Protein AF-A0A7S3IDY0-F1 (afdb_monomer_lite)

Radius of gyration: 21.33 Å; chains: 1; bounding box: 50×45×60 Å

Organism: NCBI:txid197538

Foldseek 3Di:
DVVCCVVPVDPDDDPPDDDDDDPPDDPPDPPSHDDDQDDPLCVVVVVVLVVVVVCVVVVVDDDDSVRVVVVSVVLCCQAPVCDDPNFRHDLCPGHDHRVVCVVPVVVPAPAACVCVVVLVVCVVVVHAFEAAELAADVVVCSNQCRHNNPCSLVSHQAYEYNQPPPCQEVHFDWKFWQDPVDSRDGHHIDPALVPDGSHSVIYMYHGHPVNVD

Secondary structure (DSSP, 8-state):
-HHHHHHHSSSS----------TT---SSTT-------SGGGTTHHHHHHHHHHHHHTTSS---HHHHHHHHHHHHHHHH--EETTEE--TTTSTTTHHHHHHSGGGTS---TTHHHHHHHHHHTT---EEE-SS-HHHHHHHHHHHH-TTGGGG-SEEEE---TTHHHHS---EEEEPSS-TTSEEEEE-SGGG----TT--EEE--GGGG-

Sequence (213 aa):
MEEIKQIYGMEEPALTELEWPTLHSFPETPGRNYWTMSTFFDSCKVPQILMGIEMIDKGLVEKSYQDLSLDMRKTVYRQYLHISGGKVLDPKTFGAFFPPVFENPTKFIMPQPELIPILQKLREQGKTLFIATNSHFGYMELIMSTTLGPKWREYFDFVFCFCRKPAFFSESNPMYVVEHTDPMLKGKKLDTFIDLVKDSSITYLEGNAHLFQ

Structure (mmCIF, N/CA/C/O backbone):
data_AF-A0A7S3IDY0-F1
#
_entry.id   AF-A0A7S3IDY0-F1
#
loop_
_atom_site.group_PDB
_atom_site.id
_atom_site.type_symbol
_atom_site.label_atom_id
_atom_site.label_alt_id
_atom_site.label_comp_id
_atom_site.label_asym_id
_atom_site.label_entity_id
_atom_site.label_seq_id
_atom_site.pdbx_PDB_ins_code
_atom_site.Cartn_x
_atom_site.Cartn_y
_atom_site.Cartn_z
_atom_site.occupancy
_atom_site.B_iso_or_equiv
_atom_site.auth_seq_id
_atom_site.auth_comp_id
_atom_site.auth_asym_id
_atom_site.auth_atom_id
_atom_site.pdbx_PDB_model_num
ATOM 1 N N . MET A 1 1 ? 14.181 -26.322 -26.698 1.00 66.88 1 MET A N 1
ATOM 2 C CA . MET A 1 1 ? 14.944 -27.059 -25.666 1.00 66.88 1 MET A CA 1
ATOM 3 C C . MET A 1 1 ? 16.443 -26.860 -25.831 1.00 66.88 1 MET A C 1
ATOM 5 O O . MET A 1 1 ? 17.070 -26.479 -24.855 1.00 66.88 1 MET A O 1
ATOM 9 N N . GLU A 1 2 ? 17.007 -27.005 -27.037 1.00 85.06 2 GLU A N 1
ATOM 10 C CA . GLU A 1 2 ? 18.453 -26.799 -27.259 1.00 85.06 2 GLU A CA 1
ATOM 11 C C . GLU A 1 2 ? 18.941 -25.384 -26.887 1.00 85.06 2 GLU A C 1
ATOM 13 O O . GLU A 1 2 ? 19.912 -25.238 -26.154 1.00 85.06 2 GLU A O 1
ATOM 18 N N . GLU A 1 3 ? 18.212 -24.336 -27.286 1.00 84.25 3 GLU A N 1
ATOM 19 C CA . GLU A 1 3 ? 18.546 -22.938 -26.946 1.00 84.25 3 GLU A CA 1
ATOM 20 C C . GLU A 1 3 ? 18.513 -22.665 -25.431 1.00 84.25 3 GLU A C 1
ATOM 22 O O . GLU A 1 3 ? 19.371 -21.967 -24.897 1.00 84.25 3 GLU A O 1
ATOM 27 N N . ILE A 1 4 ? 17.557 -23.266 -24.711 1.00 81.00 4 ILE A N 1
ATOM 28 C CA . ILE A 1 4 ? 17.463 -23.162 -23.245 1.00 81.00 4 ILE A CA 1
ATOM 29 C C . ILE A 1 4 ? 18.705 -23.793 -22.608 1.00 81.00 4 ILE A C 1
ATOM 31 O O . ILE A 1 4 ? 19.344 -23.175 -21.759 1.00 81.00 4 ILE A O 1
ATOM 35 N N . LYS A 1 5 ? 19.096 -24.986 -23.065 1.00 82.56 5 LYS A N 1
ATOM 36 C CA . LYS A 1 5 ? 20.301 -25.677 -22.595 1.00 82.56 5 LYS A CA 1
ATOM 37 C C . LYS A 1 5 ? 21.576 -24.891 -22.902 1.00 82.56 5 LYS A C 1
ATOM 39 O O . LYS A 1 5 ? 22.477 -24.863 -22.070 1.00 82.56 5 LYS A O 1
ATOM 44 N N . GLN A 1 6 ? 21.640 -24.217 -24.049 1.00 85.75 6 GLN A N 1
ATOM 45 C CA . GLN A 1 6 ? 22.771 -23.367 -24.422 1.00 85.75 6 GLN A CA 1
ATOM 46 C C . GLN A 1 6 ? 22.907 -22.139 -23.508 1.00 85.75 6 GLN A C 1
ATOM 48 O O . GLN A 1 6 ? 24.023 -21.773 -23.147 1.00 85.75 6 GLN A O 1
ATOM 53 N N . ILE A 1 7 ? 21.790 -21.517 -23.121 1.00 82.50 7 ILE A N 1
ATOM 54 C CA . ILE A 1 7 ? 21.780 -20.322 -22.263 1.00 82.50 7 ILE A CA 1
ATOM 55 C C . ILE A 1 7 ? 22.020 -20.682 -20.790 1.00 82.50 7 ILE A C 1
ATOM 57 O O . ILE A 1 7 ? 22.817 -20.032 -20.118 1.00 82.50 7 ILE A O 1
ATOM 61 N N . TYR A 1 8 ? 21.333 -21.707 -20.278 1.00 76.19 8 TYR A N 1
ATOM 62 C CA . TYR A 1 8 ? 21.309 -22.039 -18.847 1.00 76.19 8 TYR A CA 1
ATOM 63 C C . TYR A 1 8 ? 22.258 -23.176 -18.445 1.00 76.19 8 TYR A C 1
ATOM 65 O O . TYR A 1 8 ? 22.425 -23.443 -17.257 1.00 76.19 8 TYR A O 1
ATOM 73 N N . GLY A 1 9 ? 22.862 -23.877 -19.408 1.00 83.06 9 GLY A N 1
ATOM 74 C CA . GLY A 1 9 ? 23.719 -25.041 -19.157 1.00 83.06 9 GLY A CA 1
ATOM 75 C C . GLY A 1 9 ? 22.967 -26.307 -18.723 1.00 83.06 9 GLY A C 1
ATOM 76 O O . GLY A 1 9 ? 23.602 -27.308 -18.399 1.00 83.06 9 GLY A O 1
ATOM 77 N N . MET A 1 10 ? 21.629 -26.288 -18.710 1.00 81.06 10 MET A N 1
ATOM 78 C CA . MET A 1 10 ? 20.772 -27.410 -18.313 1.00 81.06 10 MET A CA 1
ATOM 79 C C . MET A 1 10 ? 19.439 -27.396 -19.072 1.00 81.06 10 MET A C 1
ATOM 81 O O . MET A 1 10 ? 18.975 -26.339 -19.493 1.00 81.06 10 MET A O 1
ATOM 85 N N . GLU A 1 11 ? 18.833 -28.571 -19.263 1.00 77.94 11 GLU A N 1
ATOM 86 C CA . GLU A 1 11 ? 17.596 -28.730 -20.052 1.00 77.94 11 GLU A CA 1
ATOM 87 C C . GLU A 1 11 ? 16.355 -28.191 -19.338 1.00 77.94 11 GLU A C 1
ATOM 89 O O . GLU A 1 11 ? 15.466 -27.639 -19.983 1.00 77.94 11 GLU A O 1
ATOM 94 N N . GLU A 1 12 ? 16.326 -28.299 -18.011 1.00 78.62 12 GLU A N 1
ATOM 95 C CA . GLU A 1 12 ? 15.213 -27.865 -17.168 1.00 78.62 12 GLU A CA 1
ATOM 96 C C . GLU A 1 12 ? 15.743 -26.971 -16.038 1.00 78.62 12 GLU A C 1
ATOM 98 O O . GLU A 1 12 ? 15.952 -27.436 -14.916 1.00 78.62 12 GLU A O 1
ATOM 103 N N . PRO A 1 13 ? 16.028 -25.685 -16.317 1.00 74.31 13 PRO A N 1
ATOM 104 C CA . PRO A 1 13 ? 16.438 -24.756 -15.276 1.00 74.31 13 PRO A CA 1
ATOM 105 C C . PRO A 1 13 ? 15.308 -24.578 -14.260 1.00 74.31 13 PRO A C 1
ATOM 107 O O . PRO A 1 13 ? 14.226 -24.091 -14.586 1.00 74.31 13 PRO A O 1
ATOM 110 N N . ALA A 1 14 ? 15.571 -24.966 -13.014 1.00 69.25 14 ALA A N 1
ATOM 111 C CA . ALA A 1 14 ? 14.640 -24.812 -11.906 1.00 69.25 14 ALA A CA 1
ATOM 112 C C . ALA A 1 14 ? 15.090 -23.669 -10.993 1.00 69.25 14 ALA A C 1
ATOM 114 O O . ALA A 1 14 ? 16.248 -23.605 -10.577 1.00 69.25 14 ALA A O 1
ATOM 115 N N . LEU A 1 15 ? 14.158 -22.784 -10.634 1.00 67.25 15 LEU A N 1
ATOM 116 C CA . LEU A 1 15 ? 14.370 -21.854 -9.530 1.00 67.25 15 LEU A CA 1
ATOM 117 C C . LEU A 1 15 ? 14.273 -22.651 -8.223 1.00 67.25 15 LEU A C 1
ATOM 119 O O . LEU A 1 15 ? 13.177 -22.993 -7.784 1.00 67.25 15 LEU A O 1
ATOM 123 N N . THR A 1 16 ? 15.415 -22.987 -7.629 1.00 65.50 16 THR A N 1
ATOM 124 C CA . THR A 1 16 ? 15.468 -23.826 -6.420 1.00 65.50 16 THR A CA 1
ATOM 125 C C . THR A 1 16 ? 15.212 -23.042 -5.139 1.00 65.50 16 THR A C 1
ATOM 127 O O . THR A 1 16 ? 14.753 -23.617 -4.158 1.00 65.50 16 THR A O 1
ATOM 130 N N . GLU A 1 17 ? 15.476 -21.734 -5.147 1.00 60.75 17 GLU A N 1
ATOM 131 C CA . GLU A 1 17 ? 15.263 -20.845 -4.007 1.00 60.75 17 GLU A CA 1
ATOM 132 C C . GLU A 1 17 ? 14.713 -19.494 -4.475 1.00 60.75 17 GLU A C 1
ATOM 134 O O . GLU A 1 17 ? 15.171 -18.917 -5.464 1.00 60.75 17 GLU A O 1
ATOM 139 N N . LEU A 1 18 ? 13.712 -18.984 -3.754 1.00 58.19 18 LEU A N 1
ATOM 140 C CA . LEU A 1 18 ? 13.209 -17.629 -3.940 1.00 58.19 18 LEU A CA 1
ATOM 141 C C . LEU A 1 18 ? 14.013 -16.687 -3.041 1.00 58.19 18 LEU A C 1
ATOM 143 O O . LEU A 1 18 ? 13.702 -16.532 -1.860 1.00 58.19 18 LEU A O 1
ATOM 147 N N . GLU A 1 19 ? 15.019 -16.021 -3.601 1.00 54.41 19 GLU A N 1
ATOM 148 C CA . GLU A 1 19 ? 15.599 -14.856 -2.939 1.00 54.41 19 GLU A CA 1
ATOM 149 C C . GLU A 1 19 ? 14.632 -13.678 -3.098 1.00 54.41 19 GLU A C 1
ATOM 151 O O . GLU A 1 19 ? 14.380 -13.191 -4.204 1.00 54.41 19 GLU A O 1
ATOM 156 N N . TRP A 1 20 ? 14.048 -13.225 -1.985 1.00 52.50 20 TRP A N 1
ATOM 157 C CA . TRP A 1 20 ? 13.263 -11.997 -1.995 1.00 52.50 20 TRP A CA 1
ATOM 158 C C . TRP A 1 20 ? 14.189 -10.837 -2.362 1.00 52.50 20 TRP A C 1
ATOM 160 O O . TRP A 1 20 ? 15.175 -10.618 -1.654 1.00 52.50 20 TRP A O 1
ATOM 170 N N . PRO A 1 21 ? 13.894 -10.068 -3.425 1.00 48.97 21 PRO A N 1
ATOM 171 C CA . PRO A 1 21 ? 14.714 -8.921 -3.770 1.00 48.97 21 PRO A CA 1
ATOM 172 C C . PRO A 1 21 ? 14.635 -7.917 -2.619 1.00 48.97 21 PRO A C 1
ATOM 174 O O . PRO A 1 21 ? 13.618 -7.248 -2.428 1.00 48.97 21 PRO A O 1
ATOM 177 N N . THR A 1 22 ? 15.692 -7.822 -1.812 1.00 47.16 22 THR A N 1
ATOM 178 C CA . THR A 1 22 ? 15.785 -6.752 -0.822 1.00 47.16 22 THR A CA 1
ATOM 179 C C . THR A 1 22 ? 16.106 -5.453 -1.555 1.00 47.16 22 THR A C 1
ATOM 181 O O . THR A 1 22 ? 16.724 -5.455 -2.624 1.00 47.16 22 THR A O 1
ATOM 184 N N . LEU A 1 23 ? 15.732 -4.314 -0.966 1.00 42.84 23 LEU A N 1
ATOM 185 C CA . LEU A 1 23 ? 16.124 -2.983 -1.452 1.00 42.84 23 LEU A CA 1
ATOM 186 C C . LEU A 1 23 ? 17.641 -2.851 -1.700 1.00 42.84 23 LEU A C 1
ATOM 188 O O . LEU A 1 23 ? 18.057 -1.990 -2.472 1.00 42.84 23 LEU A O 1
ATOM 192 N N . HIS A 1 24 ? 18.447 -3.707 -1.063 1.00 40.25 24 HIS A N 1
ATOM 193 C CA . HIS A 1 24 ? 19.903 -3.643 -1.019 1.00 40.25 24 HIS A CA 1
ATOM 194 C C . HIS A 1 24 ? 20.614 -4.795 -1.746 1.00 40.25 24 HIS A C 1
ATOM 196 O O . HIS A 1 24 ? 21.831 -4.743 -1.885 1.00 40.25 24 HIS A O 1
ATOM 202 N N . SER A 1 25 ? 19.897 -5.812 -2.233 1.00 40.94 25 SER A N 1
ATOM 203 C CA . SER A 1 25 ? 20.501 -7.006 -2.833 1.00 40.94 25 SER A CA 1
ATOM 204 C C . SER A 1 25 ? 20.058 -7.172 -4.282 1.00 40.94 25 SER A C 1
ATOM 206 O O . SER A 1 25 ? 19.132 -7.915 -4.600 1.00 40.94 25 SER A O 1
ATOM 208 N N . PHE A 1 26 ? 20.758 -6.494 -5.184 1.00 43.44 26 PHE A N 1
ATOM 209 C CA . PHE A 1 26 ? 21.151 -7.188 -6.401 1.00 43.44 26 PHE A CA 1
ATOM 210 C C . PHE A 1 26 ? 22.639 -7.448 -6.270 1.00 43.44 26 PHE A C 1
ATOM 212 O O . PHE A 1 26 ? 23.382 -6.480 -6.097 1.00 43.44 26 PHE A O 1
ATOM 219 N N . PRO A 1 27 ? 23.083 -8.707 -6.316 1.00 43.59 27 PRO A N 1
ATOM 220 C CA . PRO A 1 27 ? 24.498 -8.953 -6.455 1.00 43.59 27 PRO A CA 1
ATOM 221 C C . PRO A 1 27 ? 24.958 -8.266 -7.747 1.00 43.59 27 PRO A C 1
ATOM 223 O O . PRO A 1 27 ? 24.404 -8.486 -8.820 1.00 43.59 27 PRO A O 1
ATOM 226 N N . GLU A 1 28 ? 25.989 -7.427 -7.651 1.00 44.75 28 GLU A N 1
ATOM 227 C CA . GLU A 1 28 ? 26.762 -6.978 -8.821 1.00 44.75 28 GLU A CA 1
ATOM 228 C C . GLU A 1 28 ? 27.474 -8.165 -9.502 1.00 44.75 28 GLU A C 1
ATOM 230 O O . GLU A 1 28 ? 28.087 -8.025 -10.556 1.00 44.75 28 GLU A O 1
ATOM 235 N N . THR A 1 29 ? 27.391 -9.350 -8.889 1.00 37.50 29 THR A N 1
ATOM 236 C CA . THR A 1 29 ? 27.995 -10.606 -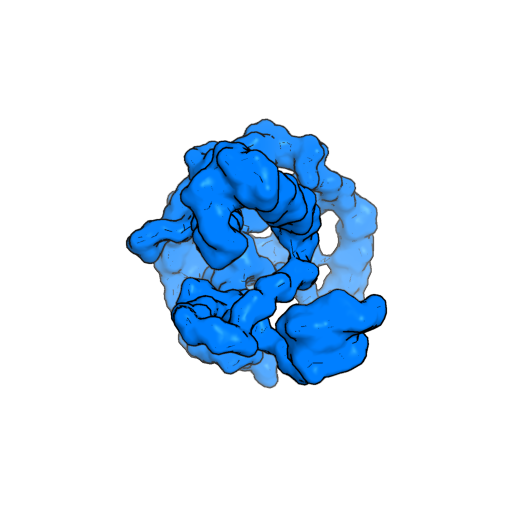9.311 1.00 37.50 29 THR A CA 1
ATOM 237 C C . THR A 1 29 ? 27.118 -11.326 -10.351 1.00 37.50 29 THR A C 1
ATOM 239 O O . THR A 1 29 ? 26.002 -11.742 -10.031 1.00 37.50 29 THR A O 1
ATOM 242 N N . PRO A 1 30 ? 27.609 -11.539 -11.586 1.00 37.56 30 PRO A N 1
ATOM 243 C CA . PRO A 1 30 ? 26.913 -12.320 -12.609 1.00 37.56 30 PRO A CA 1
ATOM 244 C C . PRO A 1 30 ? 26.652 -13.764 -12.147 1.00 37.56 30 PRO A C 1
ATOM 246 O O . PRO A 1 30 ? 27.561 -14.423 -11.649 1.00 37.56 30 PRO A O 1
ATOM 249 N N . GLY A 1 31 ? 25.420 -14.262 -12.320 1.00 43.91 31 GLY A N 1
ATOM 250 C CA . GLY A 1 31 ? 25.035 -15.655 -12.014 1.00 43.91 31 GLY A CA 1
ATOM 251 C C . GLY A 1 31 ? 23.962 -15.831 -10.930 1.00 43.91 31 GLY A C 1
ATOM 252 O O . GLY A 1 31 ? 23.449 -16.932 -10.760 1.00 43.91 31 GLY A O 1
ATOM 253 N N . ARG A 1 32 ? 23.566 -14.751 -10.242 1.00 53.25 32 ARG A N 1
ATOM 254 C CA . ARG A 1 32 ? 22.444 -14.712 -9.278 1.00 53.25 32 ARG A CA 1
ATOM 255 C C . ARG A 1 32 ? 21.411 -13.635 -9.652 1.00 53.25 32 ARG A C 1
ATOM 257 O O . ARG A 1 32 ? 20.883 -12.927 -8.805 1.00 53.25 32 ARG A O 1
ATOM 264 N N . ASN A 1 33 ? 21.161 -13.478 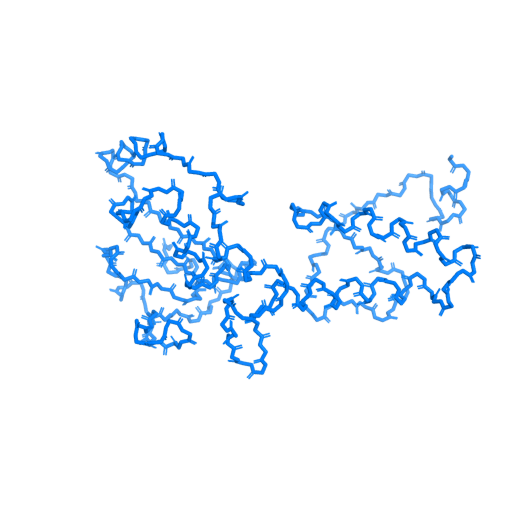-10.953 1.00 63.66 33 ASN A N 1
ATOM 265 C CA . ASN A 1 33 ? 20.496 -12.306 -11.541 1.00 63.66 33 ASN A CA 1
ATOM 266 C C . ASN A 1 33 ? 19.039 -12.570 -11.949 1.00 63.66 33 ASN A C 1
ATOM 268 O O . ASN A 1 33 ? 18.609 -12.145 -13.021 1.00 63.66 33 ASN A O 1
ATOM 272 N N . TYR A 1 34 ? 18.273 -13.284 -11.128 1.00 71.06 34 TYR A N 1
ATOM 273 C CA . TYR A 1 34 ? 16.857 -13.513 -11.408 1.00 71.06 34 TYR A CA 1
ATOM 274 C C . TYR A 1 34 ? 16.004 -12.454 -10.722 1.00 71.06 34 TYR A C 1
ATOM 276 O O . TYR A 1 34 ? 16.092 -12.252 -9.514 1.00 71.06 34 TYR A O 1
ATOM 284 N N . TRP A 1 35 ? 15.147 -11.787 -11.495 1.00 71.94 35 TRP A N 1
ATOM 285 C CA . TRP A 1 35 ? 14.083 -10.963 -10.937 1.00 71.94 35 TRP A CA 1
ATOM 286 C C . TRP A 1 35 ? 12.771 -11.734 -11.013 1.00 71.94 35 TRP A C 1
ATOM 288 O O . TRP A 1 35 ? 12.214 -11.935 -12.091 1.00 71.94 35 TRP A O 1
ATOM 298 N N . THR A 1 36 ? 12.272 -12.166 -9.860 1.00 75.69 36 THR A N 1
ATOM 299 C CA . THR A 1 36 ? 10.961 -12.800 -9.756 1.00 75.69 36 THR A CA 1
ATOM 300 C C . THR A 1 36 ? 9.849 -11.752 -9.756 1.00 75.69 36 THR A C 1
ATOM 302 O O . THR A 1 36 ? 9.898 -10.749 -9.041 1.00 75.69 36 THR A O 1
ATOM 305 N N . MET A 1 37 ? 8.846 -11.977 -10.603 1.00 77.25 37 MET A N 1
ATOM 306 C CA . MET A 1 37 ? 7.674 -11.116 -10.752 1.00 77.25 37 MET A CA 1
ATOM 307 C C . MET A 1 37 ? 6.494 -11.766 -10.038 1.00 77.25 37 MET A C 1
ATOM 309 O O . MET A 1 37 ? 5.748 -12.545 -10.626 1.00 77.25 37 MET A O 1
ATOM 313 N N . SER A 1 38 ? 6.376 -11.483 -8.743 1.00 79.75 38 SER A N 1
ATOM 314 C CA . SER A 1 38 ? 5.491 -12.223 -7.831 1.00 79.75 38 SER A CA 1
ATOM 315 C C . SER A 1 38 ? 4.293 -11.406 -7.343 1.00 79.75 38 SER A C 1
ATOM 317 O O . SER A 1 38 ? 3.464 -11.916 -6.593 1.00 79.75 38 SER A O 1
ATOM 319 N N . THR A 1 39 ? 4.193 -10.129 -7.719 1.00 81.56 39 THR A N 1
ATOM 320 C CA . THR A 1 39 ? 3.128 -9.223 -7.274 1.00 81.56 39 THR A CA 1
ATOM 321 C C . THR A 1 39 ? 2.317 -8.694 -8.451 1.00 81.56 39 THR A C 1
ATOM 323 O O . THR A 1 39 ? 2.800 -8.601 -9.577 1.00 81.56 39 THR A O 1
ATOM 326 N N . PHE A 1 40 ?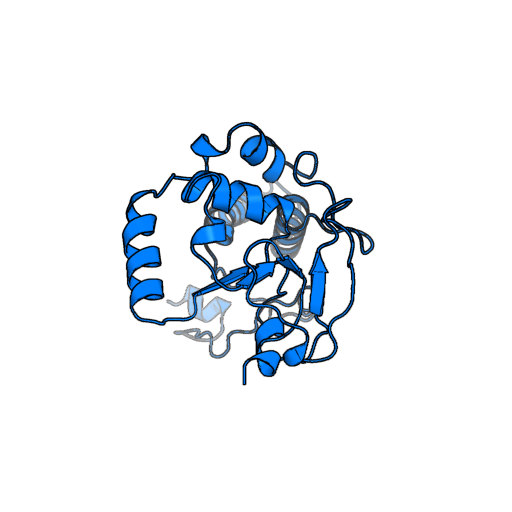 1.083 -8.254 -8.194 1.00 83.62 40 PHE A N 1
ATOM 327 C CA . PHE A 1 40 ? 0.269 -7.609 -9.228 1.00 83.62 40 PHE A CA 1
ATOM 328 C C . PHE A 1 40 ? 0.929 -6.336 -9.792 1.00 83.62 40 PHE A C 1
ATOM 330 O O . PHE A 1 40 ? 0.751 -6.023 -10.967 1.00 83.62 40 PHE A O 1
ATOM 337 N N . PHE A 1 41 ? 1.764 -5.645 -9.003 1.00 79.62 41 PHE A N 1
ATOM 338 C CA . PHE A 1 41 ? 2.551 -4.496 -9.469 1.00 79.62 41 PHE A CA 1
ATOM 339 C C . PHE A 1 41 ? 3.584 -4.869 -10.540 1.00 79.62 41 PHE A C 1
ATOM 341 O O . PHE A 1 41 ? 4.070 -3.987 -11.244 1.00 79.62 41 PHE A O 1
ATOM 348 N N . ASP A 1 42 ? 3.939 -6.150 -10.670 1.00 79.31 42 ASP A N 1
ATOM 349 C CA . ASP A 1 42 ? 4.853 -6.638 -11.703 1.00 79.31 42 ASP A CA 1
ATOM 350 C C . ASP A 1 42 ? 4.153 -6.884 -13.048 1.00 79.31 42 ASP A C 1
ATOM 352 O O . ASP A 1 42 ? 4.820 -6.925 -14.081 1.00 79.31 42 ASP A O 1
ATOM 356 N N . SER A 1 43 ? 2.816 -6.961 -13.072 1.00 84.19 43 SER A N 1
ATOM 357 C CA . SER A 1 43 ? 2.045 -7.235 -14.297 1.00 84.19 43 SER A CA 1
ATOM 358 C C . SER A 1 43 ? 2.297 -6.209 -15.406 1.00 84.19 43 SER A C 1
ATOM 360 O O . SER A 1 43 ? 2.408 -6.573 -16.574 1.00 84.19 43 SER A O 1
ATOM 362 N N . CYS A 1 44 ? 2.466 -4.932 -15.051 1.00 83.56 44 CYS A N 1
ATOM 363 C CA . CYS A 1 44 ? 2.796 -3.877 -16.006 1.00 83.56 44 CYS A CA 1
ATOM 364 C C . CYS A 1 44 ? 4.288 -3.829 -16.371 1.00 83.56 44 CYS A C 1
ATOM 366 O O . CYS A 1 44 ? 4.642 -3.221 -17.380 1.00 83.56 44 CYS A O 1
ATOM 368 N N . LYS A 1 45 ? 5.164 -4.483 -15.595 1.00 84.12 45 LYS A N 1
ATOM 369 C CA . LYS A 1 45 ? 6.614 -4.519 -15.839 1.00 84.12 45 LYS A CA 1
ATOM 370 C C . LYS A 1 45 ? 6.979 -5.523 -16.923 1.00 84.12 45 LYS A C 1
ATOM 372 O O . LYS A 1 45 ? 7.837 -5.211 -17.740 1.00 84.12 45 LYS A O 1
ATOM 377 N N . VAL A 1 46 ? 6.323 -6.690 -16.951 1.00 85.44 46 VAL A N 1
ATOM 378 C CA . VAL A 1 46 ? 6.558 -7.741 -17.961 1.00 85.44 46 VAL A CA 1
ATOM 379 C C . VAL A 1 46 ? 6.557 -7.169 -19.387 1.00 85.44 46 VAL A C 1
ATOM 381 O O . VAL A 1 46 ? 7.588 -7.274 -20.051 1.00 85.44 46 VAL A O 1
ATOM 384 N N . PRO A 1 47 ? 5.481 -6.512 -19.872 1.00 91.06 47 PRO A N 1
ATOM 385 C CA . PRO A 1 47 ? 5.472 -5.984 -21.234 1.00 91.06 47 PRO A CA 1
ATOM 386 C C . PRO A 1 47 ? 6.523 -4.886 -21.442 1.00 91.06 47 PRO A C 1
ATOM 388 O O . PRO A 1 47 ? 7.109 -4.811 -22.516 1.00 91.06 47 PRO A O 1
ATOM 391 N N . GLN A 1 48 ? 6.810 -4.061 -20.429 1.00 90.44 48 GLN A N 1
ATOM 392 C CA . GLN A 1 48 ? 7.837 -3.013 -20.517 1.00 90.44 48 GLN A CA 1
ATOM 393 C C . GLN A 1 48 ? 9.244 -3.592 -20.688 1.00 90.44 48 GLN A C 1
ATOM 395 O O . GLN A 1 48 ? 10.024 -3.079 -21.486 1.00 90.44 48 GLN A O 1
ATOM 400 N N . ILE A 1 49 ? 9.551 -4.683 -19.985 1.00 90.50 49 ILE A N 1
ATOM 401 C CA . ILE A 1 49 ? 10.823 -5.395 -20.117 1.00 90.50 49 ILE A CA 1
ATOM 402 C C . ILE A 1 49 ? 10.931 -6.038 -21.498 1.00 90.50 49 ILE A C 1
ATOM 404 O O . ILE A 1 49 ? 11.958 -5.875 -22.147 1.00 90.50 49 ILE A O 1
ATOM 408 N N . LEU A 1 50 ? 9.876 -6.706 -21.975 1.00 93.19 50 LEU A N 1
ATOM 409 C CA . LEU A 1 50 ? 9.874 -7.322 -23.305 1.00 93.19 50 LEU A CA 1
ATOM 410 C C . LEU A 1 50 ? 10.088 -6.283 -24.415 1.00 93.19 50 LEU A C 1
ATOM 412 O O . LEU A 1 50 ? 10.934 -6.484 -25.281 1.00 93.19 50 LEU A O 1
ATOM 416 N N . MET A 1 51 ? 9.394 -5.141 -24.345 1.00 95.56 51 MET A N 1
ATOM 417 C CA . MET A 1 51 ? 9.611 -4.030 -25.279 1.00 95.56 51 MET A CA 1
ATOM 418 C C . MET A 1 51 ? 11.037 -3.474 -25.179 1.00 95.56 51 MET A C 1
ATOM 420 O O . MET A 1 51 ? 11.658 -3.189 -26.197 1.00 95.56 51 MET A O 1
ATOM 424 N N . GLY A 1 52 ? 11.577 -3.334 -23.965 1.00 95.50 52 GLY A N 1
ATOM 425 C CA . GLY A 1 52 ? 12.947 -2.868 -23.758 1.00 95.50 52 GLY A CA 1
ATOM 426 C C . GLY A 1 52 ? 13.993 -3.805 -24.367 1.00 95.50 52 GLY A C 1
ATOM 427 O O . GLY A 1 52 ? 14.927 -3.325 -25.003 1.00 95.50 52 GLY A O 1
ATOM 428 N N . ILE A 1 53 ? 13.815 -5.122 -24.220 1.00 95.62 53 ILE A N 1
ATOM 429 C CA . ILE A 1 53 ? 14.666 -6.142 -24.853 1.00 95.62 53 ILE A CA 1
ATOM 430 C C . ILE A 1 53 ? 14.602 -5.999 -26.374 1.00 95.62 53 ILE A C 1
ATOM 432 O O . ILE A 1 53 ? 15.637 -5.872 -27.017 1.00 95.62 53 ILE A O 1
ATOM 436 N N . GLU A 1 54 ? 13.398 -5.908 -26.943 1.00 97.88 54 GLU A N 1
ATOM 437 C CA . GLU A 1 54 ? 13.221 -5.751 -28.389 1.00 97.88 54 GLU A CA 1
ATOM 438 C C . GLU A 1 54 ? 13.888 -4.471 -28.926 1.00 97.88 54 GLU A C 1
ATOM 440 O O . GLU A 1 54 ? 14.486 -4.478 -30.003 1.00 97.88 54 GLU A O 1
ATOM 445 N N . MET A 1 55 ? 13.816 -3.365 -28.179 1.00 98.00 55 MET A N 1
ATOM 446 C CA . MET A 1 55 ? 14.480 -2.110 -28.544 1.00 98.00 55 MET A CA 1
ATOM 447 C C . MET A 1 55 ? 16.009 -2.224 -28.508 1.00 98.00 55 MET A C 1
ATOM 449 O O . MET A 1 55 ? 16.670 -1.654 -29.377 1.00 98.00 55 MET A O 1
ATOM 453 N N . ILE A 1 56 ? 16.562 -2.948 -27.532 1.00 97.81 56 ILE A N 1
ATOM 454 C CA . ILE A 1 56 ? 18.003 -3.218 -27.432 1.00 97.81 56 ILE A CA 1
ATOM 455 C C . ILE A 1 56 ? 18.455 -4.085 -28.610 1.00 97.81 56 ILE A C 1
ATOM 457 O O . ILE A 1 56 ? 19.387 -3.713 -29.319 1.00 97.81 56 ILE A O 1
ATOM 461 N N . ASP A 1 57 ? 17.748 -5.182 -28.882 1.00 97.44 57 ASP A N 1
ATOM 462 C CA . ASP A 1 57 ? 18.099 -6.135 -29.943 1.00 97.44 57 ASP A CA 1
ATOM 463 C C . ASP A 1 57 ? 18.047 -5.498 -31.337 1.00 97.44 57 ASP A C 1
ATOM 465 O O . ASP A 1 57 ? 18.849 -5.815 -32.215 1.00 97.44 57 ASP A O 1
ATOM 469 N N . LYS A 1 58 ? 17.126 -4.549 -31.541 1.00 98.06 58 LYS A N 1
ATOM 470 C CA . LYS A 1 58 ? 17.017 -3.760 -32.777 1.00 98.06 58 LYS A CA 1
ATOM 471 C C . LYS A 1 58 ? 18.020 -2.605 -32.867 1.00 98.06 58 LYS A C 1
ATOM 473 O O . LYS A 1 58 ? 17.989 -1.867 -33.850 1.00 98.06 58 LYS A O 1
ATOM 478 N N . GLY A 1 59 ? 18.868 -2.401 -31.857 1.00 97.25 59 GLY A N 1
ATOM 479 C CA . GLY A 1 59 ? 19.812 -1.283 -31.802 1.00 97.25 59 GLY A CA 1
ATOM 480 C C . GLY A 1 59 ? 19.140 0.091 -31.701 1.00 97.25 59 GLY A C 1
ATOM 481 O O . GLY A 1 59 ? 19.755 1.101 -32.029 1.00 97.25 59 GLY A O 1
ATOM 482 N N . LEU A 1 60 ? 17.874 0.148 -31.268 1.00 97.88 60 LEU A N 1
ATOM 483 C CA . LEU A 1 60 ? 17.142 1.405 -31.067 1.00 97.88 60 LEU A CA 1
ATOM 484 C C . LEU A 1 60 ? 17.568 2.114 -29.777 1.00 97.88 60 LEU A C 1
ATOM 486 O O . LEU A 1 60 ? 17.346 3.315 -29.627 1.00 97.88 60 LEU A O 1
ATOM 490 N N . VAL A 1 61 ? 18.151 1.367 -28.836 1.00 96.50 61 VAL A N 1
ATOM 491 C CA . VAL A 1 61 ? 18.685 1.873 -27.571 1.00 96.50 61 VAL A CA 1
ATOM 492 C C . VAL A 1 61 ? 20.024 1.201 -27.293 1.00 96.50 61 VAL A C 1
ATOM 494 O O . VAL A 1 61 ? 20.117 -0.022 -27.269 1.00 96.50 61 VAL A O 1
ATOM 497 N N . GLU A 1 62 ? 21.051 2.001 -27.020 1.00 96.56 62 GLU A N 1
ATOM 498 C CA . GLU A 1 62 ? 22.382 1.518 -26.647 1.00 96.56 62 GLU A CA 1
ATOM 499 C C . GLU A 1 62 ? 22.445 1.232 -25.136 1.00 96.56 62 GLU A C 1
ATOM 501 O O . GLU A 1 62 ? 22.912 2.049 -24.341 1.00 96.56 62 GLU A O 1
ATOM 506 N N . LYS A 1 63 ? 21.883 0.090 -24.721 1.00 94.31 63 LYS A N 1
ATOM 507 C CA . LYS A 1 63 ? 21.867 -0.391 -23.329 1.00 94.31 63 LYS A CA 1
ATOM 508 C C . LYS A 1 63 ? 22.021 -1.902 -23.269 1.00 94.31 63 LYS A C 1
ATOM 510 O O . LYS A 1 63 ? 21.572 -2.606 -24.165 1.00 94.31 63 LYS A O 1
ATOM 515 N N . SER A 1 64 ? 22.593 -2.409 -22.181 1.00 92.75 64 SER A N 1
ATOM 516 C CA . SER A 1 64 ? 22.555 -3.841 -21.878 1.00 92.75 64 SER A CA 1
ATOM 517 C C . SER A 1 64 ? 21.215 -4.249 -21.248 1.00 92.75 64 SER A C 1
ATOM 519 O O . SER A 1 64 ? 20.475 -3.419 -20.708 1.00 92.75 64 SER A O 1
ATOM 521 N N . TYR A 1 65 ? 20.914 -5.552 -21.220 1.00 89.12 65 TYR A N 1
ATOM 522 C CA . TYR A 1 65 ? 19.770 -6.065 -20.452 1.00 89.12 65 TYR A CA 1
ATOM 523 C C . TYR A 1 65 ? 19.902 -5.777 -18.945 1.00 89.12 65 TYR A C 1
ATOM 525 O O . TYR A 1 65 ? 18.898 -5.589 -18.252 1.00 89.12 65 TYR A O 1
ATOM 533 N N . GLN A 1 66 ? 21.135 -5.690 -18.430 1.00 84.62 66 GLN A N 1
ATOM 534 C CA . GLN A 1 66 ? 21.383 -5.307 -17.043 1.00 84.62 66 GLN A CA 1
ATOM 535 C C . GLN A 1 66 ? 20.992 -3.844 -16.798 1.00 84.62 66 GLN A C 1
ATOM 537 O O . GLN A 1 66 ? 20.291 -3.570 -15.822 1.00 84.62 66 GLN A O 1
ATOM 542 N N . ASP A 1 67 ? 21.344 -2.927 -17.702 1.00 89.25 67 ASP A N 1
ATOM 543 C CA . ASP A 1 67 ? 20.932 -1.519 -17.615 1.00 89.25 67 ASP A CA 1
ATOM 544 C C . ASP A 1 67 ? 19.408 -1.380 -17.638 1.00 89.25 67 ASP A C 1
ATOM 546 O O . ASP A 1 67 ? 18.836 -0.680 -16.799 1.00 89.25 67 ASP A O 1
ATOM 550 N N . LEU A 1 68 ? 18.735 -2.114 -18.534 1.00 89.06 68 LEU A N 1
ATOM 551 C CA . LEU A 1 68 ? 17.272 -2.165 -18.585 1.00 89.06 68 LEU A CA 1
ATOM 552 C C . LEU A 1 68 ? 16.679 -2.615 -17.243 1.00 89.06 68 LEU A C 1
ATOM 554 O O . LEU A 1 68 ? 15.760 -1.977 -16.725 1.00 89.06 68 LEU A O 1
ATOM 558 N N . SER A 1 69 ? 17.219 -3.680 -16.642 1.00 83.00 69 SER A N 1
ATOM 559 C CA . SER A 1 69 ? 16.749 -4.175 -15.343 1.00 83.00 69 SER A CA 1
ATOM 560 C C . SER A 1 69 ? 16.902 -3.131 -14.221 1.00 83.00 69 SER A C 1
ATOM 562 O O . SER A 1 69 ? 16.006 -2.969 -13.384 1.00 83.00 69 SER A O 1
ATOM 564 N N . LEU A 1 70 ? 18.005 -2.373 -14.224 1.00 82.44 70 LEU A N 1
ATOM 565 C CA . LEU A 1 70 ? 18.278 -1.318 -13.246 1.00 82.44 70 LEU A CA 1
ATOM 566 C C . LEU A 1 70 ? 17.350 -0.116 -13.439 1.00 82.44 70 LEU A C 1
ATOM 568 O O . LEU A 1 70 ? 16.858 0.448 -12.458 1.00 82.44 70 LEU A O 1
ATOM 572 N N . ASP A 1 71 ? 17.070 0.263 -14.681 1.00 87.06 71 ASP A N 1
ATOM 573 C CA . ASP A 1 71 ? 16.162 1.365 -14.995 1.00 87.06 71 ASP A CA 1
ATOM 574 C C . ASP A 1 71 ? 14.711 1.030 -14.660 1.00 87.06 71 ASP A C 1
ATOM 576 O O . ASP A 1 71 ? 14.002 1.849 -14.064 1.00 87.06 71 ASP A O 1
ATOM 580 N N . MET A 1 72 ? 14.284 -0.201 -14.940 1.00 85.25 72 MET A N 1
ATOM 581 C CA . MET A 1 72 ? 12.983 -0.713 -14.519 1.00 85.25 72 MET A CA 1
ATOM 582 C C . MET A 1 72 ? 12.825 -0.657 -13.001 1.00 85.25 72 MET A C 1
ATOM 584 O O . MET A 1 72 ? 11.816 -0.166 -12.490 1.00 85.25 72 MET A O 1
ATOM 588 N N . ARG A 1 73 ? 13.854 -1.068 -12.254 1.00 78.00 73 ARG A N 1
ATOM 589 C CA . ARG A 1 73 ? 13.868 -0.963 -10.793 1.00 78.00 73 ARG A CA 1
ATOM 590 C C . ARG A 1 73 ? 13.726 0.485 -10.321 1.00 78.00 73 ARG A C 1
ATOM 592 O O . ARG A 1 73 ? 12.856 0.779 -9.502 1.00 78.00 73 ARG A O 1
ATOM 599 N N . LYS A 1 74 ? 14.553 1.398 -10.843 1.00 80.62 74 LYS A N 1
ATOM 600 C CA . LYS A 1 74 ? 14.501 2.830 -10.497 1.00 80.62 74 LYS A CA 1
ATOM 601 C C . LYS A 1 74 ? 13.123 3.425 -10.775 1.00 80.62 74 LYS A C 1
ATOM 603 O O . LYS A 1 74 ? 12.623 4.202 -9.965 1.00 80.62 74 LYS A O 1
ATOM 608 N N . THR A 1 75 ? 12.508 3.045 -11.891 1.00 82.31 75 THR A N 1
ATOM 609 C CA . THR A 1 75 ? 11.183 3.524 -12.297 1.00 82.31 75 THR A CA 1
ATOM 610 C C . THR A 1 75 ? 10.122 3.100 -11.291 1.00 82.31 75 THR A C 1
ATOM 612 O O . THR A 1 75 ? 9.383 3.941 -10.789 1.00 82.31 75 THR A O 1
ATOM 615 N N . VAL A 1 76 ? 10.098 1.821 -10.913 1.00 77.56 76 VAL A N 1
ATOM 616 C CA . VAL A 1 76 ? 9.167 1.303 -9.902 1.00 77.56 76 VAL A CA 1
ATOM 617 C C . VAL A 1 76 ? 9.348 2.029 -8.570 1.00 77.56 76 VAL A C 1
ATOM 619 O O . VAL A 1 76 ? 8.366 2.489 -7.990 1.00 77.56 76 VAL A O 1
ATOM 622 N N . TYR A 1 77 ? 10.588 2.211 -8.108 1.00 75.38 77 TYR A N 1
ATOM 623 C CA . TYR A 1 77 ? 10.842 2.936 -6.861 1.00 75.38 77 TYR A CA 1
ATOM 624 C C . TYR A 1 77 ? 10.353 4.383 -6.912 1.00 75.38 77 TYR A C 1
ATOM 626 O O . TYR A 1 77 ? 9.680 4.827 -5.988 1.00 75.38 77 TYR A O 1
ATOM 634 N N . ARG A 1 78 ? 10.610 5.101 -8.009 1.00 77.00 78 ARG A N 1
ATOM 635 C CA . ARG A 1 78 ? 10.165 6.493 -8.173 1.00 77.00 78 ARG A CA 1
ATOM 636 C C . ARG A 1 78 ? 8.648 6.655 -8.251 1.00 77.00 78 ARG A C 1
ATOM 638 O O . ARG A 1 78 ? 8.165 7.760 -8.039 1.00 77.00 78 ARG A O 1
ATOM 645 N N . GLN A 1 79 ? 7.912 5.595 -8.578 1.00 77.31 79 GLN A N 1
ATOM 646 C CA . GLN A 1 79 ? 6.456 5.646 -8.712 1.00 77.31 79 GLN A CA 1
ATOM 647 C C . GLN A 1 79 ? 5.731 5.171 -7.451 1.00 77.31 79 GLN A C 1
ATOM 649 O O . GLN A 1 79 ? 4.745 5.781 -7.053 1.00 77.31 79 GLN A O 1
ATOM 654 N N . TYR A 1 80 ? 6.219 4.107 -6.807 1.00 77.31 80 TYR A N 1
ATOM 655 C CA . TYR A 1 80 ? 5.500 3.437 -5.718 1.00 77.31 80 TYR A CA 1
ATOM 656 C C . TYR A 1 80 ? 6.105 3.684 -4.331 1.00 77.31 80 TYR A C 1
ATOM 658 O O . TYR A 1 80 ? 5.378 3.676 -3.333 1.00 77.31 80 TYR A O 1
ATOM 666 N N . LEU A 1 81 ? 7.416 3.937 -4.245 1.00 79.00 81 LEU A N 1
ATOM 667 C CA . LEU A 1 81 ? 8.095 4.206 -2.980 1.00 79.00 81 LEU A CA 1
ATOM 668 C C . LEU A 1 81 ? 8.156 5.718 -2.744 1.00 79.00 81 LEU A C 1
ATOM 670 O O . LEU A 1 81 ? 9.168 6.369 -2.986 1.00 79.00 81 LEU A O 1
ATOM 674 N N . HIS A 1 82 ? 7.052 6.272 -2.245 1.00 79.88 82 HIS A N 1
ATOM 675 C CA . HIS A 1 82 ? 6.917 7.678 -1.848 1.00 79.88 82 HIS A CA 1
ATOM 676 C C . HIS A 1 82 ? 7.658 7.984 -0.536 1.00 79.88 82 HIS A C 1
ATOM 678 O O . HIS A 1 82 ? 7.127 8.617 0.368 1.00 79.88 82 HIS A O 1
ATOM 684 N N . ILE A 1 83 ? 8.895 7.503 -0.410 1.00 77.81 83 ILE A N 1
ATOM 685 C CA . ILE A 1 83 ? 9.763 7.690 0.750 1.00 77.81 83 ILE A CA 1
ATOM 686 C C . ILE A 1 83 ? 11.140 8.090 0.233 1.00 77.81 83 ILE A C 1
ATOM 688 O O . ILE A 1 83 ? 11.730 7.390 -0.588 1.00 77.81 83 ILE A O 1
ATOM 692 N N . SER A 1 84 ? 11.661 9.214 0.713 1.00 75.00 84 SER A N 1
ATOM 693 C CA . SER A 1 84 ? 12.981 9.715 0.339 1.00 75.00 84 SER A CA 1
ATOM 694 C C . SER A 1 84 ? 13.633 10.438 1.510 1.00 75.00 84 SER A C 1
ATOM 696 O O . SER A 1 84 ? 12.980 11.200 2.220 1.00 75.00 84 SER A O 1
ATOM 698 N N . GLY A 1 85 ? 14.926 10.186 1.738 1.00 71.50 85 GLY A N 1
ATOM 699 C CA . GLY A 1 85 ? 15.698 10.868 2.785 1.00 71.50 85 GLY A CA 1
ATOM 700 C C . GLY A 1 85 ? 15.122 10.713 4.198 1.00 71.50 85 GLY A C 1
ATOM 701 O O . GLY A 1 85 ? 15.174 11.656 4.981 1.00 71.50 85 GLY A O 1
ATOM 702 N N . GLY A 1 86 ? 14.517 9.560 4.510 1.00 71.44 86 GLY A N 1
ATOM 703 C CA . GLY A 1 86 ? 13.881 9.304 5.809 1.00 71.44 86 GLY A CA 1
ATOM 704 C C . GLY A 1 86 ? 12.537 10.010 6.017 1.00 71.44 86 GLY A C 1
ATOM 705 O O . GLY A 1 86 ? 12.012 9.987 7.126 1.00 71.44 86 GLY A O 1
ATOM 706 N N . LYS A 1 87 ? 11.971 10.621 4.970 1.00 75.50 87 LYS A N 1
ATOM 707 C CA . LYS A 1 87 ? 10.648 11.247 4.992 1.00 75.50 87 LYS A CA 1
ATOM 708 C C . LYS A 1 87 ? 9.714 10.538 4.034 1.00 75.50 87 LYS A C 1
ATOM 710 O O . LYS A 1 87 ? 10.114 10.139 2.940 1.00 75.50 87 LYS A O 1
ATOM 715 N N . VAL A 1 88 ? 8.459 10.427 4.434 1.00 78.94 88 VAL A N 1
ATOM 716 C CA . VAL A 1 88 ? 7.383 10.036 3.532 1.00 78.94 88 VAL A CA 1
ATOM 717 C C . VAL A 1 88 ? 6.983 11.286 2.739 1.00 78.94 88 VAL A C 1
ATOM 719 O O . VAL A 1 88 ? 6.918 12.384 3.290 1.00 78.94 88 VAL A O 1
ATOM 722 N N . LEU A 1 89 ? 6.800 11.149 1.433 1.00 85.00 89 LEU A N 1
ATOM 723 C CA . LEU A 1 89 ? 6.430 12.225 0.514 1.00 85.00 89 LEU A CA 1
ATOM 724 C C . LEU A 1 89 ? 4.916 12.199 0.300 1.00 85.00 89 LEU A C 1
ATOM 726 O O . LEU A 1 89 ? 4.334 11.118 0.248 1.00 85.00 89 LEU A O 1
ATOM 730 N N . ASP A 1 90 ? 4.272 13.364 0.182 1.00 86.44 90 ASP A N 1
ATOM 731 C CA . ASP A 1 90 ? 2.813 13.430 0.033 1.00 86.44 90 ASP A CA 1
ATOM 732 C C . ASP A 1 90 ? 2.367 12.691 -1.245 1.00 86.44 90 ASP A C 1
ATOM 734 O O . ASP A 1 90 ? 2.694 13.130 -2.354 1.00 86.44 90 ASP A O 1
ATOM 738 N N . PRO A 1 91 ? 1.599 11.591 -1.129 1.00 88.25 91 PRO A N 1
ATOM 739 C CA . PRO A 1 91 ? 1.180 10.815 -2.287 1.00 88.25 91 PRO A CA 1
ATOM 740 C C . PRO A 1 91 ? 0.280 11.613 -3.244 1.00 88.25 91 PRO A C 1
ATOM 742 O O . PRO A 1 91 ? 0.226 11.297 -4.426 1.00 88.25 91 PRO A O 1
ATOM 745 N N . LYS A 1 92 ? -0.374 12.694 -2.801 1.00 90.06 92 LYS A N 1
ATOM 746 C CA . LYS A 1 92 ? -1.165 13.549 -3.702 1.00 90.06 92 LYS A CA 1
ATOM 747 C C . LYS A 1 92 ? -0.313 14.280 -4.740 1.00 90.06 92 LYS A C 1
ATOM 749 O O . LYS A 1 92 ? -0.843 14.709 -5.759 1.00 90.06 92 LYS A O 1
ATOM 754 N N . THR A 1 93 ? 0.987 14.433 -4.487 1.00 89.69 93 THR A N 1
ATOM 755 C CA . THR A 1 93 ? 1.920 15.160 -5.366 1.00 89.69 93 THR A CA 1
ATOM 756 C C . THR A 1 93 ? 3.121 14.320 -5.804 1.00 89.69 93 THR A C 1
ATOM 758 O O . THR A 1 93 ? 3.898 14.750 -6.656 1.00 89.69 93 THR A O 1
ATOM 761 N N . PHE A 1 94 ? 3.288 13.115 -5.252 1.00 87.69 94 PHE A N 1
ATOM 762 C CA . PHE A 1 94 ? 4.443 12.268 -5.516 1.00 87.69 94 PHE A CA 1
ATOM 763 C C . PHE A 1 94 ? 4.239 11.311 -6.696 1.00 87.69 94 PHE A C 1
ATOM 765 O O . PHE A 1 94 ? 3.379 10.429 -6.673 1.00 87.69 94 PHE A O 1
ATOM 772 N N . GLY A 1 95 ? 5.132 11.404 -7.682 1.00 87.19 95 GLY A N 1
ATOM 773 C CA . GLY A 1 95 ? 5.164 10.493 -8.825 1.00 87.19 95 GLY A CA 1
ATOM 774 C C . GLY A 1 95 ? 3.972 10.677 -9.767 1.00 87.19 95 GLY A C 1
ATOM 775 O O . GLY A 1 95 ? 3.267 11.679 -9.725 1.00 87.19 95 GLY A O 1
ATOM 776 N N . ALA A 1 96 ? 3.764 9.707 -10.652 1.00 89.06 96 ALA A N 1
ATOM 777 C CA . ALA A 1 96 ? 2.652 9.677 -11.603 1.00 89.06 96 ALA A CA 1
ATOM 778 C C . ALA A 1 96 ? 1.573 8.649 -11.222 1.00 89.06 96 ALA A C 1
ATOM 780 O O . ALA A 1 96 ? 0.488 8.662 -11.795 1.00 89.06 96 ALA A O 1
ATOM 781 N N . PHE A 1 97 ? 1.863 7.756 -10.269 1.00 90.12 97 PHE A N 1
ATOM 782 C CA . PHE A 1 97 ? 0.919 6.736 -9.818 1.00 90.12 97 PHE A CA 1
ATOM 783 C C . PHE A 1 97 ? -0.125 7.290 -8.841 1.00 90.12 97 PHE A C 1
ATOM 785 O O . PHE A 1 97 ? -1.320 7.172 -9.089 1.00 90.12 97 PHE A O 1
ATOM 792 N N . PHE A 1 98 ? 0.307 7.887 -7.728 1.00 92.88 98 PHE A N 1
ATOM 793 C CA . PHE A 1 98 ? -0.606 8.261 -6.647 1.00 92.88 98 PHE A CA 1
ATOM 794 C C . PHE A 1 98 ? -1.522 9.458 -6.968 1.00 92.88 98 PHE A C 1
ATOM 796 O O . PHE A 1 98 ? -2.717 9.330 -6.698 1.00 92.88 98 PHE A O 1
ATOM 803 N N . PRO A 1 99 ? -1.057 10.575 -7.570 1.00 94.62 99 PRO A N 1
ATOM 804 C CA . PRO A 1 99 ? -1.901 11.752 -7.791 1.00 94.62 99 PRO A CA 1
ATOM 805 C C . PRO A 1 99 ? -3.240 11.465 -8.495 1.00 94.62 99 PRO A C 1
ATOM 807 O O . PRO A 1 99 ? -4.273 11.829 -7.930 1.00 94.62 99 PRO A O 1
ATOM 810 N N . PRO A 1 100 ? -3.293 10.744 -9.638 1.00 95.81 100 PRO A N 1
ATOM 811 C CA . PRO A 1 100 ? -4.572 10.451 -10.287 1.00 95.81 100 PRO A CA 1
ATOM 812 C C . PRO A 1 100 ? -5.476 9.535 -9.448 1.00 95.81 100 PRO A C 1
ATOM 814 O O . PRO A 1 100 ? -6.699 9.641 -9.539 1.00 95.81 100 PRO A O 1
ATOM 817 N N . VAL A 1 101 ? -4.905 8.655 -8.614 1.00 95.69 101 VAL A N 1
ATOM 818 C CA . VAL A 1 101 ? -5.683 7.796 -7.704 1.00 95.69 101 VAL A CA 1
ATOM 819 C C . VAL A 1 101 ? -6.338 8.630 -6.603 1.00 95.69 101 VAL A C 1
ATOM 821 O O . VAL A 1 101 ? -7.487 8.378 -6.259 1.00 95.69 101 VAL A O 1
ATOM 824 N N . PHE A 1 102 ? -5.649 9.643 -6.076 1.00 95.69 102 PHE A N 1
ATOM 825 C CA . PHE A 1 102 ? -6.232 10.573 -5.104 1.00 95.69 102 PHE A CA 1
ATOM 826 C C . PHE A 1 102 ? -7.261 11.521 -5.728 1.00 95.69 102 PHE A C 1
ATOM 828 O O . PHE A 1 102 ? -8.230 11.876 -5.062 1.00 95.69 102 PHE A O 1
ATOM 835 N N . GLU A 1 103 ? -7.063 11.928 -6.983 1.00 97.56 103 GLU A N 1
ATOM 836 C CA . GLU A 1 103 ? -7.983 12.813 -7.704 1.00 97.56 103 GLU A CA 1
ATOM 837 C C . GLU A 1 103 ? -9.311 12.120 -8.045 1.00 97.56 103 GLU A C 1
ATOM 839 O O . GLU A 1 103 ? -10.379 12.710 -7.888 1.00 97.56 103 GLU A O 1
ATOM 844 N N . ASN A 1 104 ? -9.263 10.858 -8.487 1.00 97.31 104 ASN A N 1
ATOM 845 C CA . ASN A 1 104 ? -10.454 10.088 -8.844 1.00 97.31 104 ASN A CA 1
ATOM 846 C C . ASN A 1 104 ? -10.352 8.634 -8.345 1.00 97.31 104 ASN A C 1
ATOM 848 O O . ASN A 1 104 ? -10.091 7.721 -9.135 1.00 97.31 104 ASN A O 1
ATOM 852 N N . PRO A 1 105 ? -10.557 8.389 -7.039 1.00 97.31 105 PRO A N 1
ATOM 853 C CA . PRO A 1 105 ? -10.313 7.080 -6.441 1.00 97.31 105 PRO A CA 1
ATOM 854 C C . PRO A 1 105 ? -11.218 5.983 -6.996 1.00 97.31 105 PRO A C 1
ATOM 856 O O . PRO A 1 105 ? -10.740 4.880 -7.244 1.00 97.31 105 PRO A O 1
ATOM 859 N N . THR A 1 106 ? -12.490 6.271 -7.280 1.00 97.06 106 THR A N 1
ATOM 860 C CA . THR A 1 106 ? -13.451 5.274 -7.790 1.00 97.06 106 THR A CA 1
ATOM 861 C C . THR A 1 106 ? -13.152 4.807 -9.215 1.00 97.06 106 THR A C 1
ATOM 863 O O . THR A 1 106 ? -13.659 3.771 -9.638 1.00 97.06 106 THR A O 1
ATOM 866 N N . LYS A 1 107 ? -12.287 5.516 -9.953 1.00 97.69 107 LYS A N 1
ATOM 867 C CA . LYS A 1 107 ? -11.750 5.042 -11.237 1.00 97.69 107 LYS A CA 1
ATOM 868 C C . LYS A 1 107 ? -10.787 3.861 -11.072 1.00 97.69 107 LYS A C 1
ATOM 870 O O . LYS A 1 107 ? -10.662 3.055 -11.990 1.00 97.69 107 LYS A O 1
ATOM 875 N N . PHE A 1 108 ? -10.090 3.775 -9.938 1.00 96.31 108 PHE A N 1
ATOM 876 C CA . PHE A 1 108 ? -9.019 2.797 -9.701 1.00 96.31 108 PHE A CA 1
ATOM 877 C C . PHE A 1 108 ? -9.338 1.806 -8.579 1.00 96.31 108 PHE A C 1
ATOM 879 O O . PHE A 1 108 ? -8.757 0.725 -8.529 1.00 96.31 108 PHE A O 1
ATOM 886 N N . ILE A 1 109 ? -10.242 2.173 -7.675 1.00 97.38 109 ILE A N 1
ATOM 887 C CA . ILE A 1 109 ? -10.615 1.414 -6.488 1.00 97.38 109 ILE A CA 1
ATOM 888 C C . ILE A 1 109 ? -12.092 1.074 -6.615 1.00 97.38 109 ILE A C 1
ATOM 890 O O . ILE A 1 109 ? -12.939 1.963 -6.680 1.00 97.38 109 ILE A O 1
ATOM 894 N N . MET A 1 110 ? -12.394 -0.220 -6.643 1.00 96.94 110 MET A N 1
ATOM 895 C CA . MET A 1 110 ? -13.764 -0.716 -6.686 1.00 96.94 110 MET A CA 1
ATOM 896 C C . MET A 1 110 ? -14.367 -0.684 -5.274 1.00 96.94 110 MET A C 1
ATOM 898 O O . MET A 1 110 ? -13.821 -1.348 -4.386 1.00 96.94 110 MET A O 1
ATOM 902 N N . PRO A 1 111 ? -15.469 0.055 -5.042 1.00 97.56 111 PRO A N 1
ATOM 903 C CA . PRO A 1 111 ? -16.213 -0.038 -3.791 1.00 97.56 111 PRO A CA 1
ATOM 904 C C . PRO A 1 111 ? -16.717 -1.467 -3.572 1.00 97.56 111 PRO A C 1
ATOM 906 O O . PRO A 1 111 ? -17.171 -2.100 -4.522 1.00 97.56 111 PRO A O 1
ATOM 909 N N . GLN A 1 112 ? -16.656 -1.952 -2.332 1.00 97.69 112 GLN A N 1
ATOM 910 C CA . GLN A 1 112 ? -17.101 -3.297 -1.946 1.00 97.69 112 GLN A CA 1
ATOM 911 C C . GLN A 1 112 ? -17.987 -3.249 -0.686 1.00 97.69 112 GLN A C 1
ATOM 913 O O . GLN A 1 112 ? -17.618 -3.785 0.368 1.00 97.69 112 GLN A O 1
ATOM 918 N N . PRO A 1 113 ? -19.154 -2.571 -0.737 1.00 96.44 113 PRO A N 1
ATOM 919 C CA . PRO A 1 113 ? -20.069 -2.486 0.403 1.00 96.44 113 PRO A CA 1
ATOM 920 C C . PRO A 1 113 ? -20.587 -3.857 0.873 1.00 96.44 113 PRO A C 1
ATOM 922 O O . PRO A 1 113 ? -20.964 -4.010 2.033 1.00 96.44 113 PRO A O 1
ATOM 925 N N . GLU A 1 114 ? -20.572 -4.875 0.014 1.00 97.38 114 GLU A N 1
ATOM 926 C CA . GLU A 1 114 ? -20.961 -6.253 0.321 1.00 97.38 114 GLU A CA 1
ATOM 927 C C . GLU A 1 114 ? -20.060 -6.942 1.358 1.00 97.38 114 GLU A C 1
ATOM 929 O O . GLU A 1 114 ? -20.486 -7.908 1.992 1.00 97.38 114 GLU A O 1
ATOM 934 N N . LEU A 1 115 ? -18.843 -6.434 1.588 1.00 97.44 115 LEU A N 1
ATOM 935 C CA . LEU A 1 115 ? -17.951 -6.947 2.631 1.00 97.44 115 LEU A CA 1
ATOM 936 C C . LEU A 1 115 ? -18.387 -6.527 4.039 1.00 97.44 115 LEU A C 1
ATOM 938 O O . LEU A 1 115 ? -18.085 -7.225 5.006 1.00 97.44 115 LEU A O 1
ATOM 942 N N . ILE A 1 116 ? -19.117 -5.416 4.172 1.00 97.88 116 ILE A N 1
ATOM 943 C CA . ILE A 1 116 ? -19.553 -4.866 5.463 1.00 97.88 116 ILE A CA 1
ATOM 944 C C . ILE A 1 116 ? -20.306 -5.903 6.317 1.00 97.88 116 ILE A C 1
ATOM 946 O O . ILE A 1 116 ? -19.863 -6.153 7.442 1.00 97.88 116 ILE A O 1
ATOM 950 N N . PRO A 1 117 ? -21.379 -6.566 5.832 1.00 98.00 117 PRO A N 1
ATOM 951 C CA . PRO A 1 117 ? -22.094 -7.561 6.634 1.00 98.00 117 PRO A CA 1
ATOM 952 C C . PRO A 1 117 ? -21.223 -8.768 7.017 1.00 98.00 117 PRO A C 1
ATOM 954 O O . PRO A 1 117 ? -21.423 -9.362 8.075 1.00 98.00 117 PRO A O 1
ATOM 957 N N . ILE A 1 118 ? -20.232 -9.127 6.193 1.00 98.12 118 ILE A N 1
ATOM 958 C CA . ILE A 1 118 ? -19.297 -10.221 6.493 1.00 98.12 118 ILE A CA 1
ATOM 959 C C . ILE A 1 118 ? -18.390 -9.827 7.663 1.00 98.12 118 ILE A C 1
ATOM 961 O O . ILE A 1 118 ? -18.242 -10.595 8.614 1.00 98.12 118 ILE A O 1
ATOM 965 N N . LEU A 1 119 ? -17.819 -8.619 7.620 1.00 97.88 119 LEU A N 1
ATOM 966 C CA . LEU A 1 119 ? -16.969 -8.090 8.687 1.00 97.88 119 LEU A CA 1
ATOM 967 C C . LEU A 1 119 ? -17.751 -7.953 10.000 1.00 97.88 119 LEU A C 1
ATOM 969 O O . LEU A 1 119 ? -17.275 -8.392 11.044 1.00 97.88 119 LEU A O 1
ATOM 973 N N . GLN A 1 120 ? -18.977 -7.425 9.949 1.00 97.12 120 GLN A N 1
ATOM 974 C CA . GLN A 1 120 ? -19.855 -7.315 11.120 1.00 97.12 120 GLN 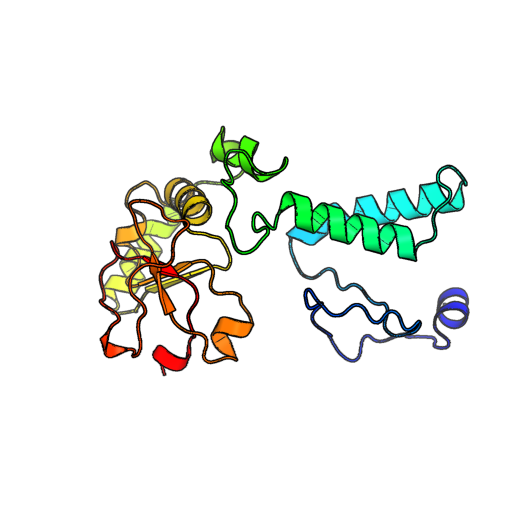A CA 1
ATOM 975 C C . GLN A 1 120 ? -20.140 -8.682 11.747 1.00 97.12 120 GLN A C 1
ATOM 977 O O . GLN A 1 120 ? -19.916 -8.863 12.942 1.00 97.12 120 GLN A O 1
ATOM 982 N N . LYS A 1 121 ? -20.519 -9.677 10.935 1.00 98.12 121 LYS A N 1
ATOM 983 C CA . LYS A 1 121 ? -20.770 -11.043 11.410 1.00 98.12 121 LYS A CA 1
ATOM 984 C C . LYS A 1 121 ? -19.543 -11.668 12.075 1.00 98.12 121 LYS A C 1
ATOM 986 O O . LYS A 1 121 ? -19.672 -12.342 13.094 1.00 98.12 121 LYS A O 1
ATOM 991 N N . LEU A 1 122 ? -18.347 -11.457 11.524 1.00 98.06 122 LEU A N 1
ATOM 992 C CA . LEU A 1 122 ? -17.109 -11.943 12.142 1.00 98.06 122 LEU A CA 1
ATOM 993 C C . LEU A 1 122 ? -16.888 -11.312 13.526 1.00 98.06 122 LEU A C 1
ATOM 995 O O . LEU A 1 122 ? -16.538 -12.023 14.470 1.00 98.06 122 LEU A O 1
ATOM 999 N N . ARG A 1 123 ? -17.147 -10.007 13.673 1.00 94.81 123 ARG A N 1
ATOM 1000 C CA . ARG A 1 123 ? -17.054 -9.320 14.971 1.00 94.81 123 ARG A CA 1
ATOM 1001 C C . ARG A 1 123 ? -18.094 -9.818 15.971 1.00 94.81 123 ARG A C 1
ATOM 1003 O O . ARG A 1 123 ? -17.746 -10.071 17.120 1.00 94.81 123 ARG A O 1
ATOM 1010 N N . GLU A 1 124 ? -19.341 -10.003 15.542 1.00 96.38 124 GLU A N 1
ATOM 1011 C CA . GLU A 1 124 ? -20.421 -10.565 16.370 1.00 96.38 124 GLU A CA 1
ATOM 1012 C C . GLU A 1 124 ? -20.079 -11.971 16.884 1.00 96.38 124 GLU A C 1
ATOM 1014 O O . GLU A 1 124 ? -20.434 -12.336 18.001 1.00 96.38 124 GLU A O 1
ATOM 1019 N N . GLN A 1 125 ? -19.317 -12.744 16.106 1.00 97.94 125 GLN A N 1
ATOM 1020 C CA . GLN A 1 125 ? -18.783 -14.051 16.500 1.00 97.94 125 GLN A CA 1
ATOM 1021 C C . GLN A 1 125 ? -17.547 -13.971 17.417 1.00 97.94 125 GLN A C 1
ATOM 1023 O O . GLN A 1 125 ? -16.896 -14.988 17.666 1.00 97.94 125 GLN A O 1
ATOM 1028 N N . GLY A 1 126 ? -17.187 -12.780 17.897 1.00 95.62 126 GLY A N 1
ATOM 1029 C CA . GLY A 1 126 ? -16.052 -12.559 18.788 1.00 95.62 126 GLY A CA 1
ATOM 1030 C C . GLY A 1 126 ? -14.687 -12.665 18.106 1.00 95.62 126 GLY A C 1
ATOM 1031 O O . GLY A 1 126 ? -13.683 -12.842 18.796 1.00 95.62 126 GLY A O 1
ATOM 1032 N N . LYS A 1 127 ? -14.610 -12.591 16.768 1.00 95.75 127 LYS A N 1
ATOM 1033 C CA . LYS A 1 127 ? -13.320 -12.562 16.062 1.00 95.75 127 LYS A CA 1
ATOM 1034 C C . LYS A 1 127 ? -12.675 -11.188 16.196 1.00 95.75 127 LYS A C 1
ATOM 1036 O O . LYS A 1 127 ? -13.335 -10.171 15.996 1.00 95.75 127 LYS A O 1
ATOM 1041 N N . THR A 1 128 ? -11.372 -11.183 16.469 1.00 91.88 128 THR A N 1
ATOM 1042 C CA . THR A 1 128 ? -10.558 -9.968 16.405 1.00 91.88 128 THR A CA 1
ATOM 1043 C C . THR A 1 128 ? -10.193 -9.679 14.956 1.00 91.88 128 THR A C 1
ATOM 1045 O O . THR A 1 128 ? -9.550 -10.508 14.310 1.00 91.88 128 THR A O 1
ATOM 1048 N N . LEU A 1 129 ? -10.592 -8.518 14.443 1.00 94.38 129 LEU A N 1
ATOM 1049 C CA . LEU A 1 129 ? -10.304 -8.100 13.071 1.00 94.38 129 LEU A CA 1
ATOM 1050 C C . LEU A 1 129 ? -9.263 -6.988 13.055 1.00 94.38 129 LEU A C 1
ATOM 1052 O O . LEU A 1 129 ? -9.330 -6.056 13.850 1.00 94.38 129 LEU A O 1
ATOM 1056 N N . PHE A 1 130 ? -8.316 -7.044 12.125 1.00 93.44 130 PHE A N 1
ATOM 1057 C CA . PHE A 1 130 ? -7.296 -6.010 11.995 1.00 93.44 130 PHE A CA 1
ATOM 1058 C C . PHE A 1 130 ? -6.885 -5.784 10.543 1.00 93.44 130 PHE A C 1
ATOM 1060 O O . PHE A 1 130 ? -7.067 -6.647 9.684 1.00 93.44 130 PHE A O 1
ATOM 1067 N N . ILE A 1 131 ? -6.290 -4.621 10.287 1.00 94.19 131 ILE A N 1
ATOM 1068 C CA . ILE A 1 131 ? -5.605 -4.301 9.031 1.00 94.19 131 ILE A CA 1
ATOM 1069 C C . ILE A 1 131 ? -4.111 -4.240 9.301 1.00 94.19 131 ILE A C 1
ATOM 1071 O O . ILE A 1 131 ? -3.702 -3.558 10.228 1.00 94.19 131 ILE A O 1
ATOM 1075 N N . ALA A 1 132 ? -3.296 -4.888 8.468 1.00 93.38 132 ALA A N 1
ATOM 1076 C CA . ALA A 1 132 ? -1.842 -4.732 8.483 1.00 93.38 132 ALA A CA 1
ATOM 1077 C C . ALA A 1 132 ? -1.310 -4.516 7.059 1.00 93.38 132 ALA A C 1
ATOM 1079 O O . ALA A 1 132 ? -1.172 -5.465 6.274 1.00 93.38 132 ALA A O 1
ATOM 1080 N N . THR A 1 133 ? -1.020 -3.262 6.703 1.00 94.06 133 THR A N 1
ATOM 1081 C CA . THR A 1 133 ? -0.615 -2.862 5.345 1.00 94.06 133 THR A CA 1
ATOM 1082 C C . THR A 1 133 ? 0.805 -2.293 5.280 1.00 94.06 133 THR A C 1
ATOM 1084 O O . THR A 1 133 ? 1.280 -1.653 6.211 1.00 94.06 133 THR A O 1
ATOM 1087 N N . ASN A 1 134 ? 1.493 -2.505 4.150 1.00 92.12 134 ASN A N 1
ATOM 1088 C CA . ASN A 1 134 ? 2.764 -1.826 3.858 1.00 92.12 134 ASN A CA 1
ATOM 1089 C C . ASN A 1 134 ? 2.548 -0.383 3.369 1.00 92.12 134 ASN A C 1
ATOM 1091 O O . ASN A 1 134 ? 3.500 0.392 3.329 1.00 92.12 134 ASN A O 1
ATOM 1095 N N . SER A 1 135 ? 1.319 -0.020 2.995 1.00 91.25 135 SER A N 1
ATOM 1096 C CA . SER A 1 135 ? 0.958 1.343 2.607 1.00 91.25 135 SER A CA 1
ATOM 1097 C C . SER A 1 135 ? 1.049 2.299 3.791 1.00 91.25 135 SER A C 1
ATOM 1099 O O . SER A 1 135 ? 0.766 1.916 4.925 1.00 91.25 135 SER A O 1
ATOM 1101 N N . HIS A 1 136 ? 1.400 3.555 3.521 1.00 89.62 136 HIS A N 1
ATOM 1102 C CA . HIS A 1 136 ? 1.358 4.608 4.529 1.00 89.62 136 HIS A CA 1
ATOM 1103 C C . HIS A 1 136 ? -0.082 5.051 4.829 1.00 89.62 136 HIS A C 1
ATOM 1105 O O . HIS A 1 136 ? -0.988 4.801 4.026 1.00 89.62 136 HIS A O 1
ATOM 1111 N N . PHE A 1 137 ? -0.276 5.742 5.958 1.00 89.75 137 PHE A N 1
ATOM 1112 C CA . PHE A 1 137 ? -1.587 6.156 6.469 1.00 89.75 137 PHE A CA 1
ATOM 1113 C C . PHE A 1 137 ? -2.478 6.801 5.400 1.00 89.75 137 PHE A C 1
ATOM 1115 O O . PHE A 1 137 ? -3.551 6.283 5.115 1.00 89.75 137 PHE A O 1
ATOM 1122 N N . GLY A 1 138 ? -2.023 7.875 4.744 1.00 89.25 138 GLY A N 1
ATOM 1123 C CA . GLY A 1 138 ? -2.867 8.634 3.812 1.00 89.25 138 GLY A CA 1
ATOM 1124 C C . GLY A 1 138 ? -3.375 7.822 2.615 1.00 89.25 138 GLY A C 1
ATOM 1125 O O . GLY A 1 138 ? -4.504 8.016 2.171 1.00 89.25 138 GLY A O 1
ATOM 1126 N N . TYR A 1 139 ? -2.575 6.881 2.105 1.00 91.88 139 TYR A N 1
ATOM 1127 C CA . TYR A 1 139 ? -3.010 6.009 1.011 1.00 91.88 139 TYR A CA 1
ATOM 1128 C C . TYR A 1 139 ? -3.932 4.887 1.499 1.00 91.88 139 TYR A C 1
ATOM 1130 O O . TYR A 1 139 ? -4.917 4.573 0.836 1.00 91.88 139 TYR A O 1
ATOM 1138 N N . MET A 1 140 ? -3.666 4.325 2.682 1.00 93.81 140 MET A N 1
ATOM 1139 C CA . MET A 1 140 ? -4.577 3.376 3.326 1.00 93.8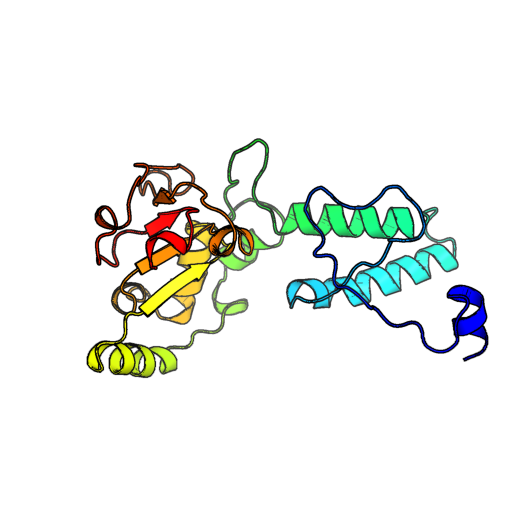1 140 MET A CA 1
ATOM 1140 C C . MET A 1 140 ? -5.954 4.011 3.569 1.00 93.81 140 MET A C 1
ATOM 1142 O O . MET A 1 140 ? -6.961 3.391 3.241 1.00 93.81 140 MET A O 1
ATOM 1146 N N . GLU A 1 141 ? -6.001 5.251 4.068 1.00 93.62 141 GLU A N 1
ATOM 1147 C CA . GLU A 1 141 ? -7.247 6.001 4.265 1.00 93.62 141 GLU A CA 1
ATOM 1148 C C . GLU A 1 141 ? -8.085 6.078 2.998 1.00 93.62 141 GLU A C 1
ATOM 1150 O O . GLU A 1 141 ? -9.276 5.761 3.018 1.00 93.62 141 GLU A O 1
ATOM 1155 N N . LEU A 1 142 ? -7.458 6.476 1.889 1.00 95.75 142 LEU A N 1
ATOM 1156 C CA . LEU A 1 142 ? -8.119 6.596 0.596 1.00 95.75 142 LEU A CA 1
ATOM 1157 C C . LEU A 1 142 ? -8.705 5.253 0.147 1.00 95.75 142 LEU A C 1
ATOM 1159 O O . LEU A 1 142 ? -9.876 5.181 -0.222 1.00 95.75 142 LEU A O 1
ATOM 1163 N N . ILE A 1 143 ? -7.904 4.186 0.214 1.00 96.88 143 ILE A N 1
ATOM 1164 C CA . ILE A 1 143 ? -8.313 2.838 -0.197 1.00 96.88 143 ILE A CA 1
ATOM 1165 C C . ILE A 1 143 ? -9.491 2.359 0.647 1.00 96.88 143 ILE A C 1
ATOM 1167 O O . ILE A 1 143 ? -10.518 1.954 0.102 1.00 96.88 143 ILE A O 1
ATOM 1171 N N . MET A 1 144 ? -9.370 2.434 1.970 1.00 97.44 144 MET A N 1
ATOM 1172 C CA . MET A 1 144 ? -10.366 1.877 2.878 1.00 97.44 144 MET A CA 1
ATOM 1173 C C . MET A 1 144 ? -11.673 2.669 2.856 1.00 97.44 144 MET A C 1
ATOM 1175 O O . MET A 1 144 ? -12.744 2.066 2.794 1.00 97.44 144 MET A O 1
ATOM 1179 N N . SER A 1 145 ? -11.599 4.003 2.826 1.00 97.19 145 SER A N 1
ATOM 1180 C CA . SER A 1 145 ? -12.789 4.858 2.733 1.00 97.19 145 SER A CA 1
ATOM 1181 C C . SER A 1 145 ? -13.519 4.718 1.398 1.00 97.19 145 SER A C 1
ATOM 1183 O O . SER A 1 145 ? -14.748 4.747 1.378 1.00 97.19 145 SER A O 1
ATOM 1185 N N . THR A 1 146 ? -12.794 4.493 0.298 1.00 98.31 146 THR A N 1
ATOM 1186 C CA . THR A 1 146 ? -13.407 4.228 -1.015 1.00 98.31 146 THR A CA 1
ATOM 1187 C C . THR A 1 146 ? -14.009 2.822 -1.085 1.00 98.31 146 THR A C 1
ATOM 1189 O O . THR A 1 146 ? -15.056 2.632 -1.697 1.00 98.31 146 THR A O 1
ATOM 1192 N N . THR A 1 147 ? -13.377 1.837 -0.438 1.00 98.19 147 THR A N 1
ATOM 1193 C CA . THR A 1 147 ? -13.809 0.431 -0.487 1.00 98.19 147 THR A CA 1
ATOM 1194 C C . THR A 1 147 ? -15.016 0.159 0.413 1.00 98.19 147 THR A C 1
ATOM 1196 O O . THR A 1 147 ? -15.989 -0.436 -0.034 1.00 98.19 147 THR A O 1
ATOM 1199 N N . LEU A 1 148 ? -14.965 0.586 1.679 1.00 97.88 148 LEU A N 1
ATOM 1200 C CA . LEU A 1 148 ? -15.952 0.239 2.715 1.00 97.88 148 LEU A CA 1
ATOM 1201 C C . LEU A 1 148 ? -16.756 1.450 3.221 1.00 97.88 148 LEU A C 1
ATOM 1203 O O . LEU A 1 148 ? -17.582 1.316 4.123 1.00 97.88 148 LEU A O 1
ATOM 1207 N N . GLY A 1 149 ? -16.516 2.637 2.663 1.00 97.12 149 GLY A N 1
ATOM 1208 C CA . GLY A 1 149 ? -17.154 3.881 3.083 1.00 97.12 149 GLY A CA 1
ATOM 1209 C C . GLY A 1 149 ? -16.444 4.586 4.251 1.00 97.12 149 GLY A C 1
ATOM 1210 O O . GLY A 1 149 ? -15.472 4.084 4.819 1.00 97.12 149 GLY A O 1
ATOM 1211 N N . PRO A 1 150 ? -16.931 5.771 4.661 1.00 95.31 150 PRO A N 1
ATOM 1212 C CA . PRO A 1 150 ? -16.257 6.629 5.644 1.00 95.31 150 PRO A CA 1
ATOM 1213 C C . PRO A 1 150 ? -16.170 6.018 7.050 1.00 95.31 150 PRO A C 1
ATOM 1215 O O . PRO A 1 150 ? -15.316 6.407 7.841 1.00 95.31 150 PRO A O 1
ATOM 1218 N N . LYS A 1 151 ? -17.034 5.045 7.356 1.00 95.00 151 LYS A N 1
ATOM 1219 C CA . LYS A 1 151 ? -17.103 4.358 8.652 1.00 95.00 151 LYS A CA 1
ATOM 1220 C C . LYS A 1 151 ? -16.282 3.072 8.711 1.00 95.00 151 LYS A C 1
ATOM 1222 O O . LYS A 1 151 ? -16.426 2.310 9.656 1.00 95.00 151 LYS A O 1
ATOM 1227 N N . TRP A 1 152 ? -15.412 2.822 7.731 1.00 96.62 152 TRP A N 1
ATOM 1228 C CA . TRP A 1 152 ? -14.689 1.554 7.604 1.00 96.62 152 TRP A CA 1
ATOM 1229 C C . TRP A 1 152 ? -13.955 1.112 8.881 1.00 96.62 152 TRP A C 1
ATOM 1231 O O . TRP A 1 152 ? -13.844 -0.081 9.153 1.00 96.62 152 TRP A O 1
ATOM 1241 N N . ARG A 1 153 ? -13.476 2.073 9.681 1.00 95.19 153 ARG A N 1
ATOM 1242 C CA . ARG A 1 153 ? -12.805 1.834 10.966 1.00 95.19 153 ARG A CA 1
ATOM 1243 C C . ARG A 1 153 ? -13.670 1.060 11.949 1.00 95.19 153 ARG A C 1
ATOM 1245 O O . ARG A 1 153 ? -13.161 0.185 12.638 1.00 95.19 153 ARG A O 1
ATOM 1252 N N . GLU A 1 154 ? -14.978 1.311 11.949 1.00 94.81 154 GLU A N 1
ATOM 1253 C CA . GLU A 1 154 ? -15.958 0.625 12.796 1.00 94.81 154 GLU A CA 1
ATOM 1254 C C . GLU A 1 154 ? -16.068 -0.878 12.479 1.00 94.81 154 GLU A C 1
ATOM 1256 O O . GLU A 1 154 ? -16.839 -1.584 13.123 1.00 94.81 154 GLU A O 1
ATOM 1261 N N . TYR A 1 155 ? -15.318 -1.404 11.509 1.00 95.50 155 TYR A N 1
ATOM 1262 C CA . TYR A 1 155 ? -15.286 -2.827 11.168 1.00 95.50 155 TYR A CA 1
ATOM 1263 C C . TYR A 1 155 ? -14.003 -3.539 11.616 1.00 95.50 155 TYR A C 1
ATOM 1265 O O . TYR A 1 155 ? -13.911 -4.753 11.454 1.00 95.50 155 TYR A O 1
ATOM 1273 N N . PHE A 1 156 ? -13.041 -2.831 12.216 1.00 95.19 156 PHE A N 1
ATOM 1274 C CA . PHE A 1 156 ? -11.770 -3.400 12.671 1.00 95.19 156 PHE A CA 1
ATOM 1275 C C . PHE A 1 156 ? -11.493 -3.041 14.133 1.00 95.19 156 PHE A C 1
ATOM 1277 O O . PHE A 1 156 ? -11.969 -2.036 14.649 1.00 95.19 156 PHE A O 1
ATOM 1284 N N . ASP A 1 157 ? -10.735 -3.892 14.814 1.00 92.06 157 ASP A N 1
ATOM 1285 C CA . ASP A 1 157 ? -10.288 -3.692 16.192 1.00 92.06 157 ASP A CA 1
ATOM 1286 C C . ASP A 1 157 ? -8.917 -3.012 16.251 1.00 92.06 157 ASP A C 1
ATOM 1288 O O . ASP A 1 157 ? -8.655 -2.249 17.176 1.00 92.06 157 ASP A O 1
ATOM 1292 N N . PHE A 1 158 ? -8.064 -3.270 15.253 1.00 92.06 158 PHE A N 1
ATOM 1293 C CA . PHE A 1 158 ? -6.742 -2.662 15.135 1.00 92.06 158 PHE A CA 1
ATOM 1294 C C . PHE A 1 158 ? -6.408 -2.283 13.691 1.00 92.06 158 PHE A C 1
ATOM 1296 O O . PHE A 1 158 ? -6.750 -2.995 12.743 1.00 92.06 158 PHE A O 1
ATOM 1303 N N . VAL A 1 159 ? -5.678 -1.182 13.520 1.00 93.38 159 VAL A N 1
ATOM 1304 C CA . VAL A 1 159 ? -5.234 -0.695 12.212 1.00 93.38 159 VAL A CA 1
ATOM 1305 C C . VAL A 1 159 ? -3.732 -0.434 12.251 1.00 93.38 159 VAL A C 1
ATOM 1307 O O . VAL A 1 159 ? -3.275 0.447 12.974 1.00 93.38 159 VAL A O 1
ATOM 1310 N N . PHE A 1 160 ? -2.974 -1.175 11.444 1.00 92.56 160 PHE A N 1
ATOM 1311 C CA . PHE A 1 160 ? -1.530 -1.034 11.270 1.00 92.56 160 PHE A CA 1
ATOM 1312 C C . PHE A 1 160 ? -1.209 -0.636 9.829 1.00 92.56 160 PHE A C 1
ATOM 1314 O O . PHE A 1 160 ? -1.616 -1.303 8.869 1.00 92.56 160 PHE A O 1
ATOM 1321 N N . CYS A 1 161 ? -0.442 0.436 9.672 1.00 92.88 161 CYS A N 1
ATOM 1322 C CA . CYS A 1 161 ? 0.079 0.902 8.399 1.00 92.88 161 CYS A CA 1
ATOM 1323 C C . CYS A 1 161 ? 1.611 0.933 8.417 1.00 92.88 161 CYS A C 1
ATOM 1325 O O . CYS A 1 161 ? 2.258 0.845 9.460 1.00 92.88 161 CYS A O 1
ATOM 1327 N N . PHE A 1 162 ? 2.208 1.002 7.229 1.00 90.81 162 PHE A N 1
ATOM 1328 C CA . PHE A 1 162 ? 3.654 0.948 7.035 1.00 90.81 162 PHE A CA 1
ATOM 1329 C C . PHE A 1 162 ? 4.348 -0.215 7.779 1.00 90.81 162 PHE A C 1
ATOM 1331 O O . PHE A 1 162 ? 5.445 -0.068 8.306 1.00 90.81 162 PHE A O 1
ATOM 1338 N N . CYS A 1 163 ? 3.735 -1.403 7.801 1.00 90.81 163 CYS A N 1
ATOM 1339 C CA . CYS A 1 163 ? 4.234 -2.561 8.557 1.00 90.81 163 CYS A CA 1
ATOM 1340 C C . CYS A 1 163 ? 5.592 -3.103 8.074 1.00 90.81 163 CYS A C 1
ATOM 1342 O O . CYS A 1 163 ? 6.219 -3.889 8.773 1.00 90.81 163 CYS A O 1
ATOM 1344 N N . ARG A 1 164 ? 6.048 -2.736 6.868 1.00 87.56 164 ARG A N 1
ATOM 1345 C CA . ARG A 1 164 ? 7.310 -3.220 6.268 1.00 87.56 164 ARG A CA 1
ATOM 1346 C C . ARG A 1 164 ? 7.398 -4.752 6.176 1.00 87.56 164 ARG A C 1
ATOM 1348 O O . ARG A 1 164 ? 8.467 -5.331 6.338 1.00 87.56 164 ARG A O 1
ATOM 1355 N N . LYS A 1 165 ? 6.286 -5.432 5.878 1.00 90.88 165 LYS A N 1
ATOM 1356 C CA . LYS A 1 165 ? 6.272 -6.881 5.608 1.00 90.88 165 LYS A CA 1
ATOM 1357 C C . LYS A 1 165 ? 7.311 -7.225 4.526 1.00 90.88 165 LYS A C 1
ATOM 1359 O O . LYS A 1 165 ? 7.372 -6.489 3.536 1.00 90.88 165 LYS A O 1
ATOM 1364 N N . PRO A 1 166 ? 8.071 -8.323 4.685 1.00 89.69 166 PRO A N 1
ATOM 1365 C CA . PRO A 1 166 ? 7.869 -9.393 5.673 1.00 89.69 166 PRO A CA 1
ATOM 1366 C C . PRO A 1 166 ? 8.407 -9.107 7.087 1.00 89.69 166 PRO A C 1
ATOM 1368 O O . PRO A 1 166 ? 8.004 -9.814 8.005 1.00 89.69 166 PRO A O 1
ATOM 1371 N N . ALA A 1 167 ? 9.209 -8.0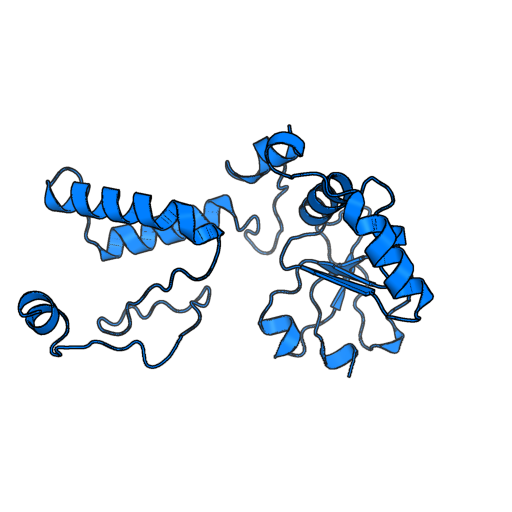51 7.287 1.00 87.06 167 ALA A N 1
ATOM 1372 C CA . ALA A 1 167 ? 9.874 -7.748 8.562 1.00 87.06 167 ALA A CA 1
ATOM 1373 C C . ALA A 1 167 ? 8.915 -7.653 9.758 1.00 87.06 167 ALA A C 1
ATOM 1375 O O . ALA A 1 167 ? 9.273 -8.048 10.860 1.00 87.06 167 ALA A O 1
ATOM 1376 N N . PHE A 1 168 ? 7.671 -7.214 9.539 1.00 88.94 168 PHE A N 1
ATOM 1377 C CA . PHE A 1 168 ? 6.620 -7.226 10.562 1.00 88.94 168 PHE A CA 1
ATOM 1378 C C . PHE A 1 168 ? 6.476 -8.578 11.281 1.00 88.94 168 PHE A C 1
ATOM 1380 O O . PHE A 1 168 ? 6.176 -8.610 12.465 1.00 88.94 168 PHE A O 1
ATOM 1387 N N . PHE A 1 169 ? 6.652 -9.698 10.577 1.00 88.81 169 PHE A N 1
ATOM 1388 C CA . PHE A 1 169 ? 6.444 -11.038 11.135 1.00 88.81 169 PHE A CA 1
ATOM 1389 C C . PHE A 1 169 ? 7.728 -11.712 11.618 1.00 88.81 169 PHE A C 1
ATOM 1391 O O . PHE A 1 169 ? 7.645 -12.697 12.345 1.00 88.81 169 PHE A O 1
ATOM 1398 N N . SER A 1 170 ? 8.889 -11.233 11.171 1.00 88.19 170 SER A N 1
ATOM 1399 C CA . SER A 1 170 ? 10.181 -11.892 11.391 1.00 88.19 170 SER A CA 1
ATOM 1400 C C . SER A 1 170 ? 11.147 -11.093 12.262 1.00 88.19 170 SER A C 1
ATOM 1402 O O . SER A 1 170 ? 12.180 -11.624 12.656 1.00 88.19 170 SER A O 1
ATOM 1404 N N . GLU A 1 171 ? 10.861 -9.819 12.520 1.00 88.38 171 GLU A N 1
ATOM 1405 C CA . GLU A 1 171 ? 11.736 -8.908 13.256 1.00 88.38 171 GLU A CA 1
ATOM 1406 C C . GLU A 1 171 ? 10.990 -8.240 14.415 1.00 88.38 171 GLU A C 1
ATOM 1408 O O . GLU A 1 171 ? 9.767 -8.147 14.416 1.00 88.38 171 GLU A O 1
ATOM 1413 N N . SER A 1 172 ? 11.736 -7.685 15.373 1.00 88.12 172 SER A N 1
ATOM 1414 C CA . SER A 1 172 ? 11.195 -7.003 16.560 1.00 88.12 172 SER A CA 1
ATOM 1415 C C . SER A 1 172 ? 11.275 -5.477 16.443 1.00 88.12 172 SER A C 1
ATOM 1417 O O . SER A 1 172 ? 11.755 -4.791 17.346 1.00 88.12 172 SER A O 1
ATOM 1419 N N . ASN A 1 173 ? 10.844 -4.932 15.302 1.00 87.06 173 ASN A N 1
ATOM 1420 C CA . ASN A 1 173 ? 10.871 -3.487 15.057 1.00 87.06 173 ASN A CA 1
ATOM 1421 C C . ASN A 1 173 ? 9.904 -2.729 15.990 1.00 87.06 173 ASN A C 1
ATOM 1423 O O . ASN A 1 173 ? 8.821 -3.240 16.293 1.00 87.06 173 ASN A O 1
ATOM 1427 N N . PRO A 1 174 ? 10.252 -1.506 16.433 1.00 88.31 174 PRO A N 1
ATOM 1428 C CA . PRO A 1 174 ? 9.382 -0.706 17.288 1.00 88.31 174 PRO A CA 1
ATOM 1429 C C . PRO A 1 174 ? 8.080 -0.314 16.576 1.00 88.31 174 PRO A C 1
ATOM 1431 O O . PRO A 1 174 ? 8.051 -0.133 15.359 1.00 88.31 174 PRO A O 1
ATOM 1434 N N . MET A 1 175 ? 7.009 -0.165 17.355 1.00 90.31 175 MET A N 1
ATOM 1435 C CA . MET A 1 175 ? 5.703 0.299 16.885 1.00 90.31 175 MET A CA 1
ATOM 1436 C C . MET A 1 175 ? 5.443 1.720 17.384 1.00 90.31 175 MET A C 1
ATOM 1438 O O . MET A 1 175 ? 5.900 2.096 18.464 1.00 90.31 175 MET A O 1
ATOM 1442 N N . TYR A 1 176 ? 4.703 2.510 16.611 1.00 90.62 176 TYR A N 1
ATOM 1443 C CA . TYR A 1 176 ? 4.366 3.891 16.955 1.00 90.62 176 TYR A CA 1
ATOM 1444 C C . TYR A 1 176 ? 2.877 4.152 16.737 1.00 90.62 176 TYR A C 1
ATOM 1446 O O . TYR A 1 176 ? 2.264 3.531 15.875 1.00 90.62 176 TYR A O 1
ATOM 1454 N N . VAL A 1 177 ? 2.291 5.088 17.476 1.00 90.44 177 VAL A N 1
ATOM 1455 C CA . VAL A 1 177 ? 0.998 5.684 17.114 1.00 90.44 177 VAL A CA 1
ATOM 1456 C C . VAL A 1 177 ? 1.222 6.650 15.950 1.00 90.44 177 VAL A C 1
ATOM 1458 O O . VAL A 1 177 ? 2.209 7.389 15.943 1.00 90.44 177 VAL A O 1
ATOM 1461 N N . VAL A 1 178 ? 0.327 6.652 14.965 1.00 87.38 178 VAL A N 1
ATOM 1462 C CA . VAL A 1 178 ? 0.313 7.668 13.906 1.00 87.38 178 VAL A CA 1
ATOM 1463 C C . VAL A 1 178 ? -0.076 9.012 14.515 1.00 87.38 178 VAL A C 1
ATOM 1465 O O . VAL A 1 178 ? -1.092 9.124 15.195 1.00 87.38 178 VAL A O 1
ATOM 1468 N N . GLU A 1 179 ? 0.716 10.045 14.256 1.00 81.00 179 GLU A N 1
ATOM 1469 C CA . GLU A 1 179 ? 0.356 11.411 14.624 1.00 81.00 179 GLU A CA 1
ATOM 1470 C C . GLU A 1 179 ? -0.716 11.937 13.655 1.00 81.00 179 GLU A C 1
ATOM 1472 O O . GLU A 1 179 ? -0.494 11.986 12.455 1.00 81.00 179 GLU A O 1
ATOM 1477 N N . HIS A 1 180 ? -1.905 12.318 14.125 1.00 70.88 180 HIS A N 1
ATOM 1478 C CA . HIS A 1 180 ? -2.984 12.726 13.212 1.00 70.88 180 HIS A CA 1
ATOM 1479 C C . HIS A 1 180 ? -2.800 14.142 12.650 1.00 70.88 180 HIS A C 1
ATOM 1481 O O . HIS A 1 180 ? -3.378 14.456 11.608 1.00 70.88 180 HIS A O 1
ATOM 1487 N N . THR A 1 181 ? -2.014 14.992 13.323 1.00 70.44 181 THR A N 1
ATOM 1488 C CA . THR A 1 181 ? -1.697 16.349 12.837 1.00 70.44 181 THR A CA 1
ATOM 1489 C C . THR A 1 181 ? -0.771 16.324 11.627 1.00 70.44 181 THR A C 1
ATOM 1491 O O . THR A 1 181 ? -0.903 17.152 10.726 1.00 70.44 181 THR A O 1
ATOM 1494 N N . ASP A 1 182 ? 0.108 15.329 11.577 1.00 68.69 182 ASP A N 1
ATOM 1495 C CA . ASP A 1 182 ? 0.859 14.959 10.396 1.00 68.69 182 ASP A CA 1
ATOM 1496 C C . ASP A 1 182 ? 0.989 13.433 10.374 1.00 68.69 182 ASP A C 1
ATOM 1498 O O . ASP A 1 182 ? 1.883 12.883 11.028 1.00 68.69 182 ASP A O 1
ATOM 1502 N N . PRO A 1 183 ? 0.130 12.726 9.614 1.00 60.03 183 PRO A N 1
ATOM 1503 C CA . PRO A 1 183 ? 0.188 11.274 9.538 1.00 60.03 183 PRO A CA 1
ATOM 1504 C C . PRO A 1 183 ? 1.498 10.743 8.956 1.00 60.03 183 PRO A C 1
ATOM 1506 O O . PRO A 1 183 ? 1.654 9.527 8.897 1.00 60.03 183 PRO A O 1
ATOM 1509 N N . MET A 1 184 ? 2.411 11.627 8.529 1.00 62.41 184 MET A N 1
ATOM 1510 C CA . MET A 1 184 ? 3.775 11.372 8.065 1.00 62.41 184 MET A CA 1
ATOM 1511 C C . MET A 1 184 ? 4.807 11.324 9.205 1.00 62.41 184 MET A C 1
ATOM 1513 O O . MET A 1 184 ? 5.975 11.020 8.945 1.00 62.41 184 MET A O 1
ATOM 1517 N N . LEU A 1 185 ? 4.402 11.590 10.455 1.00 70.25 185 LEU A N 1
ATOM 1518 C CA . LEU A 1 185 ? 5.260 11.562 11.639 1.00 70.25 185 LEU A CA 1
ATOM 1519 C C . LEU A 1 185 ? 4.973 10.363 12.549 1.00 70.25 185 LEU A C 1
ATOM 1521 O O . LEU A 1 185 ? 3.838 9.920 12.739 1.00 70.25 185 LEU A O 1
ATOM 1525 N N . LYS A 1 186 ? 6.049 9.856 13.158 1.00 81.50 186 LYS A N 1
ATOM 1526 C CA . LYS A 1 186 ? 5.975 8.858 14.225 1.00 81.50 186 LYS A CA 1
ATOM 1527 C C . LYS A 1 186 ? 5.567 9.566 15.511 1.00 81.50 186 LYS A C 1
ATOM 1529 O O . LYS A 1 186 ? 6.331 10.384 16.020 1.00 81.50 186 LYS A O 1
ATOM 1534 N N . GLY A 1 187 ? 4.380 9.252 16.015 1.00 84.31 187 GLY A N 1
ATOM 1535 C CA . GLY A 1 187 ? 3.916 9.713 17.315 1.00 84.31 187 GLY A CA 1
ATOM 1536 C C . GLY A 1 187 ? 4.546 8.912 18.455 1.00 84.31 187 GLY A C 1
ATOM 1537 O O . GLY A 1 187 ? 5.703 8.483 18.397 1.00 84.31 187 GLY A O 1
ATOM 1538 N N . LYS A 1 188 ? 3.768 8.686 19.517 1.00 86.81 188 LYS A N 1
ATOM 1539 C CA . LYS A 1 188 ? 4.208 7.928 20.697 1.00 86.81 188 LYS A CA 1
ATOM 1540 C C . LYS A 1 188 ? 4.706 6.534 20.291 1.00 86.81 188 LYS A C 1
ATOM 1542 O O . LYS A 1 188 ? 3.977 5.791 19.640 1.00 86.81 188 LYS A O 1
ATOM 1547 N N . LYS A 1 189 ? 5.916 6.164 20.718 1.00 88.75 189 LYS A N 1
ATOM 1548 C CA . LYS A 1 189 ? 6.434 4.791 20.617 1.00 88.75 189 LYS A CA 1
ATOM 1549 C C . LYS A 1 189 ? 5.702 3.872 21.602 1.00 88.75 189 LYS A C 1
ATOM 1551 O O . LYS A 1 189 ? 5.443 4.275 22.735 1.00 88.75 189 LYS A O 1
ATOM 1556 N N . LEU A 1 190 ? 5.398 2.652 21.173 1.00 84.81 190 LEU A N 1
ATOM 1557 C CA . LEU A 1 190 ? 4.887 1.576 22.016 1.00 84.81 190 LEU A CA 1
ATOM 1558 C C . LEU A 1 190 ? 6.026 0.608 22.334 1.00 84.81 190 LEU A C 1
ATOM 1560 O O . LEU A 1 190 ? 6.753 0.184 21.429 1.00 84.81 190 LEU A O 1
ATOM 1564 N N . ASP A 1 191 ? 6.174 0.267 23.612 1.00 71.81 191 ASP A N 1
ATOM 1565 C CA . ASP A 1 191 ? 7.210 -0.657 24.077 1.00 71.81 191 ASP A CA 1
ATOM 1566 C C . ASP A 1 191 ? 6.650 -2.067 24.324 1.00 71.81 191 ASP A C 1
ATOM 1568 O O . ASP A 1 191 ? 7.409 -3.034 24.282 1.00 71.81 191 ASP A O 1
ATOM 1572 N N . THR A 1 192 ? 5.334 -2.212 24.538 1.00 69.62 192 THR A N 1
ATOM 1573 C CA . THR A 1 192 ? 4.694 -3.506 24.827 1.00 69.62 192 THR A CA 1
ATOM 1574 C C . THR A 1 192 ? 3.310 -3.655 24.188 1.00 69.62 192 THR A C 1
ATOM 1576 O O . THR A 1 192 ? 2.679 -2.680 23.789 1.00 69.62 192 THR A O 1
ATOM 1579 N N . PHE A 1 193 ? 2.793 -4.889 24.138 1.00 67.69 193 PHE A N 1
ATOM 1580 C CA . PHE A 1 193 ? 1.419 -5.171 23.694 1.00 67.69 193 PHE A CA 1
ATOM 1581 C C . PHE A 1 193 ? 0.351 -4.513 24.574 1.00 67.69 193 PHE A C 1
ATOM 1583 O O . PHE A 1 193 ? -0.717 -4.167 24.084 1.00 67.69 193 PHE A O 1
ATOM 1590 N N . ILE A 1 194 ? 0.644 -4.300 25.862 1.00 66.44 194 ILE A N 1
ATOM 1591 C CA . ILE A 1 194 ? -0.276 -3.651 26.811 1.00 66.44 194 ILE A CA 1
ATOM 1592 C C . ILE A 1 194 ? -0.586 -2.211 26.375 1.00 66.44 194 ILE A C 1
ATOM 1594 O O . ILE A 1 194 ? -1.647 -1.681 26.695 1.00 66.44 194 ILE A O 1
ATOM 1598 N N . ASP A 1 195 ? 0.307 -1.593 25.600 1.00 71.94 195 ASP A N 1
ATOM 1599 C CA . ASP A 1 195 ? 0.106 -0.253 25.055 1.00 71.94 195 ASP A CA 1
ATOM 1600 C C . ASP A 1 195 ? -0.871 -0.225 23.862 1.00 71.94 195 ASP A C 1
ATOM 1602 O O . ASP A 1 195 ? -1.276 0.859 23.430 1.00 71.94 195 ASP A O 1
ATOM 1606 N N . LEU A 1 196 ? -1.260 -1.387 23.315 1.00 80.19 196 LEU A N 1
ATOM 1607 C CA . LEU A 1 196 ? -2.274 -1.474 22.268 1.00 80.19 196 LEU A CA 1
ATOM 1608 C C . LEU A 1 196 ? -3.671 -1.398 22.868 1.00 80.19 196 LEU A C 1
ATOM 1610 O O . LEU A 1 196 ? -4.097 -2.227 23.671 1.00 80.19 196 LEU A O 1
ATOM 1614 N N . VAL A 1 197 ? -4.420 -0.407 22.402 1.00 83.25 197 VAL A N 1
ATOM 1615 C CA . VAL A 1 197 ? -5.802 -0.185 22.797 1.00 83.25 197 VAL A CA 1
ATOM 1616 C C . VAL A 1 197 ? -6.678 -0.667 21.656 1.00 83.25 197 VAL A C 1
ATOM 1618 O O . VAL A 1 197 ? -6.452 -0.329 20.496 1.00 83.25 197 VAL A O 1
ATOM 1621 N N . LYS A 1 198 ? -7.692 -1.464 21.993 1.00 83.44 198 LYS A N 1
ATOM 1622 C CA . LYS A 1 198 ? -8.739 -1.879 21.059 1.00 83.44 198 LYS A CA 1
ATOM 1623 C C . LYS A 1 198 ? -9.649 -0.683 20.749 1.00 83.44 198 LYS A C 1
ATOM 1625 O O . LYS A 1 198 ? -10.762 -0.583 21.258 1.00 83.44 198 LYS A O 1
ATOM 1630 N N . ASP A 1 199 ? -9.130 0.242 19.954 1.00 83.25 199 ASP A N 1
ATOM 1631 C CA . ASP A 1 199 ? -9.783 1.475 19.538 1.00 83.25 199 ASP A CA 1
ATOM 1632 C C . ASP A 1 199 ? -9.484 1.726 18.058 1.00 83.25 199 ASP A C 1
ATOM 1634 O O . ASP A 1 199 ? -8.363 2.042 17.661 1.00 83.25 199 ASP A O 1
ATOM 1638 N N . SER A 1 200 ? -10.525 1.607 17.237 1.00 78.62 200 SER A N 1
ATOM 1639 C CA . SER A 1 200 ? -10.443 1.779 15.788 1.00 78.62 200 SER A CA 1
ATOM 1640 C C . SER A 1 200 ? -10.110 3.206 15.338 1.00 78.62 200 SER A C 1
ATOM 1642 O O . SER A 1 200 ? -9.833 3.424 14.157 1.00 78.62 200 SER A O 1
ATOM 1644 N N . SER A 1 201 ? -10.178 4.195 16.236 1.00 84.94 201 SER A N 1
ATOM 1645 C CA . SER A 1 201 ? -9.744 5.564 15.945 1.00 84.94 201 SER A CA 1
ATOM 1646 C C . SER A 1 201 ? -8.219 5.688 15.907 1.00 84.94 201 SER A C 1
ATOM 1648 O O . SER A 1 201 ? -7.697 6.528 15.173 1.00 84.94 201 SER A O 1
ATOM 1650 N N . ILE A 1 202 ? -7.508 4.805 16.613 1.00 90.00 202 ILE A N 1
ATOM 1651 C CA . ILE A 1 202 ? -6.051 4.792 16.675 1.00 90.00 202 ILE A CA 1
ATOM 1652 C C . ILE A 1 202 ? -5.506 4.024 15.473 1.00 90.00 202 ILE A C 1
ATOM 1654 O O . ILE A 1 202 ? -5.966 2.937 15.124 1.00 90.00 202 ILE A O 1
ATOM 1658 N N . THR A 1 203 ? -4.497 4.593 14.820 1.00 91.69 203 THR A N 1
ATOM 1659 C CA . THR A 1 203 ? -3.711 3.883 13.808 1.00 91.69 203 THR A CA 1
ATOM 1660 C C . THR A 1 203 ? -2.277 3.734 14.281 1.00 91.69 203 THR A C 1
ATOM 1662 O O . THR A 1 203 ? -1.691 4.669 14.824 1.00 91.69 203 THR A O 1
ATOM 1665 N N . TYR A 1 204 ? -1.712 2.556 14.056 1.00 92.00 204 TYR A N 1
ATOM 1666 C CA . TYR A 1 204 ? -0.349 2.205 14.417 1.00 92.00 204 TYR A CA 1
ATOM 1667 C C . TYR A 1 204 ? 0.543 2.158 13.175 1.00 92.00 204 TYR A C 1
ATOM 1669 O O . TYR A 1 204 ? 0.104 1.773 12.093 1.00 92.00 204 TYR A O 1
ATOM 1677 N N . LEU A 1 205 ? 1.803 2.541 13.340 1.00 90.44 205 LEU A N 1
ATOM 1678 C CA . LEU A 1 205 ? 2.820 2.631 12.302 1.00 90.44 205 LEU A CA 1
ATOM 1679 C C . LEU A 1 205 ? 3.960 1.644 12.596 1.00 90.44 205 LEU A C 1
ATOM 1681 O O . LEU A 1 205 ? 4.425 1.560 13.737 1.00 90.44 205 LEU A O 1
ATOM 1685 N N . GLU A 1 206 ? 4.451 0.961 11.559 1.00 90.50 206 GLU A N 1
ATOM 1686 C CA . GLU A 1 206 ? 5.523 -0.044 11.648 1.00 90.50 206 GLU A CA 1
ATOM 1687 C C . GLU A 1 206 ? 5.156 -1.209 12.586 1.00 90.50 206 GLU A C 1
ATOM 1689 O O . GLU A 1 206 ? 4.105 -1.835 12.422 1.00 90.50 206 GLU A O 1
ATOM 1694 N N . GLY A 1 207 ? 6.030 -1.516 13.547 1.00 88.38 207 GLY A N 1
ATOM 1695 C CA . GLY A 1 207 ? 5.836 -2.549 14.546 1.00 88.38 207 GLY A CA 1
ATOM 1696 C C . GLY A 1 207 ? 6.189 -3.961 14.105 1.00 88.38 207 GLY A C 1
ATOM 1697 O O . GLY A 1 207 ? 6.851 -4.196 13.091 1.00 88.38 207 GLY A O 1
ATOM 1698 N N . ASN A 1 208 ? 5.749 -4.904 14.933 1.00 88.88 208 ASN A N 1
ATOM 1699 C CA . ASN A 1 208 ? 5.978 -6.324 14.752 1.00 88.88 208 ASN A CA 1
ATOM 1700 C C . ASN A 1 208 ? 4.805 -7.159 15.288 1.00 88.88 208 ASN A C 1
ATOM 1702 O O . ASN A 1 208 ? 4.065 -6.730 16.175 1.00 88.88 208 ASN A O 1
ATOM 1706 N N . ALA A 1 209 ? 4.662 -8.367 14.748 1.00 87.06 209 ALA A N 1
ATOM 1707 C CA . ALA A 1 209 ? 3.614 -9.317 15.089 1.00 87.06 209 ALA A CA 1
ATOM 1708 C C . ALA A 1 209 ? 3.862 -10.036 16.422 1.00 87.06 209 ALA A C 1
ATOM 1710 O O . ALA A 1 209 ? 2.915 -10.581 16.984 1.00 87.06 209 ALA A O 1
ATOM 1711 N N . HIS A 1 210 ? 5.096 -10.029 16.944 1.00 81.94 210 HIS A N 1
ATOM 1712 C CA . HIS A 1 210 ? 5.412 -10.652 18.235 1.00 81.94 210 HIS A CA 1
ATOM 1713 C C . HIS A 1 210 ? 4.685 -9.985 19.401 1.00 81.94 210 HIS A C 1
ATOM 1715 O O . HIS A 1 210 ? 4.506 -10.614 20.434 1.00 81.94 210 HIS A O 1
ATOM 1721 N N . LEU A 1 211 ? 4.203 -8.749 19.230 1.00 70.81 211 LEU A N 1
ATOM 1722 C CA . LEU A 1 211 ? 3.322 -8.127 20.213 1.00 70.81 211 LEU A CA 1
ATOM 1723 C C . LEU A 1 211 ? 2.019 -8.929 20.413 1.00 70.81 211 LEU A C 1
ATOM 1725 O O . LEU A 1 211 ? 1.454 -8.866 21.488 1.00 70.81 211 LEU A O 1
ATOM 1729 N N . PHE A 1 212 ? 1.549 -9.709 19.435 1.00 72.19 212 PHE A N 1
ATOM 1730 C CA . PHE A 1 212 ? 0.265 -10.430 19.501 1.00 72.19 212 PHE A CA 1
ATOM 1731 C C . PHE A 1 212 ? 0.390 -11.919 19.876 1.00 72.19 212 PHE A C 1
ATOM 1733 O O . PHE A 1 212 ? -0.603 -12.643 19.767 1.00 72.19 212 PHE A O 1
ATOM 1740 N N . GLN A 1 213 ? 1.591 -12.388 20.233 1.00 63.53 213 GLN A N 1
ATOM 1741 C CA . GLN A 1 213 ? 1.897 -13.786 20.578 1.00 63.53 213 GLN A CA 1
ATOM 1742 C C . GLN A 1 213 ? 1.967 -13.971 22.094 1.00 63.53 213 GLN A C 1
ATOM 1744 O O . GLN A 1 213 ? 1.484 -15.028 22.558 1.00 63.53 213 GLN A O 1
#

pLDDT: mean 84.06, std 14.02, range [37.5, 98.31]

InterPro domains:
  IPR008380 HAD-superfamily hydrolase, subfamily IG, 5'-nucleotidase [PF05761] (91-212)
  IPR008380 HAD-superfamily hydrolase, subfamily IG, 5'-nucleotidase [PTHR12103] (2-212)
  IPR023214 HAD superfamily [G3DSA:3.40.50.1000] (92-213)
  IPR036412 HAD-like superfamily [SSF56784] (2-212)